Protein AF-A0A0Q4GDR5-F1 (afdb_monomer_lite)

Structure (mmCIF, N/CA/C/O backbone):
data_AF-A0A0Q4GDR5-F1
#
_entry.id   AF-A0A0Q4GDR5-F1
#
loop_
_atom_site.group_PDB
_atom_site.id
_atom_site.type_symbol
_atom_site.label_atom_id
_atom_site.label_alt_id
_atom_site.label_comp_id
_atom_site.label_asym_id
_atom_site.label_entity_id
_atom_site.label_seq_id
_atom_site.pdbx_PDB_ins_code
_atom_site.Cartn_x
_atom_site.Cartn_y
_atom_site.Cartn_z
_atom_site.occupancy
_atom_site.B_iso_or_equiv
_atom_site.auth_seq_id
_atom_site.auth_comp_id
_atom_site.auth_asym_id
_atom_site.auth_atom_id
_atom_site.pdbx_PDB_model_num
ATOM 1 N N . MET A 1 1 ? 35.322 26.338 -76.347 1.00 45.94 1 MET A N 1
ATOM 2 C CA . MET A 1 1 ? 34.080 26.428 -75.549 1.00 45.94 1 MET A CA 1
ATOM 3 C C . MET A 1 1 ? 33.903 25.132 -74.769 1.00 45.94 1 MET A C 1
ATOM 5 O O . MET A 1 1 ? 33.663 24.121 -75.415 1.00 45.94 1 MET A O 1
ATOM 9 N N . PRO A 1 2 ? 34.043 25.114 -73.433 1.00 42.00 2 PRO A N 1
ATOM 10 C CA . PRO A 1 2 ? 33.556 24.008 -72.620 1.00 42.00 2 PRO A CA 1
ATOM 11 C C . PRO A 1 2 ? 32.269 24.410 -71.886 1.00 42.00 2 PRO A C 1
ATOM 13 O O . PRO A 1 2 ? 32.167 25.492 -71.304 1.00 42.00 2 PRO A O 1
ATOM 16 N N . ALA A 1 3 ? 31.272 23.534 -71.975 1.00 38.78 3 ALA A N 1
ATOM 17 C CA . ALA A 1 3 ? 29.947 23.704 -71.404 1.00 38.78 3 ALA A CA 1
ATOM 18 C C . ALA A 1 3 ? 30.000 23.720 -69.868 1.00 38.78 3 ALA A C 1
ATOM 20 O O . ALA A 1 3 ? 30.559 22.823 -69.237 1.00 38.78 3 ALA A O 1
ATOM 21 N N . ARG A 1 4 ? 29.390 24.748 -69.270 1.00 44.16 4 ARG A N 1
ATOM 22 C CA . ARG A 1 4 ? 29.103 24.817 -67.835 1.00 44.16 4 ARG A CA 1
ATOM 23 C C . ARG A 1 4 ? 27.925 23.892 -67.533 1.00 44.16 4 ARG A C 1
ATOM 25 O O . ARG A 1 4 ? 26.809 24.176 -67.957 1.00 44.16 4 ARG A O 1
ATOM 32 N N . ILE A 1 5 ? 28.164 22.820 -66.785 1.00 45.34 5 ILE A N 1
ATOM 33 C CA . ILE A 1 5 ? 27.097 22.021 -66.175 1.00 45.34 5 ILE A CA 1
ATOM 34 C C . ILE A 1 5 ? 26.804 22.646 -64.809 1.00 45.34 5 ILE A C 1
ATOM 36 O O . ILE A 1 5 ? 27.624 22.581 -63.896 1.00 45.34 5 ILE A O 1
ATOM 40 N N . ALA A 1 6 ? 25.654 23.310 -64.696 1.00 46.31 6 ALA A N 1
ATOM 41 C CA . ALA A 1 6 ? 25.137 23.809 -63.431 1.00 46.31 6 ALA A CA 1
ATOM 42 C C . ALA A 1 6 ? 24.495 22.645 -62.663 1.00 46.31 6 ALA A C 1
ATOM 44 O O . ALA A 1 6 ? 23.497 22.077 -63.103 1.00 46.31 6 ALA A O 1
ATOM 45 N N . LEU A 1 7 ? 25.081 22.285 -61.522 1.00 37.69 7 LEU A N 1
ATOM 46 C CA . LEU A 1 7 ? 24.517 21.305 -60.602 1.00 37.69 7 LEU A CA 1
ATOM 47 C C . LEU A 1 7 ? 23.449 22.008 -59.748 1.00 37.69 7 LEU A C 1
ATOM 49 O O . LEU A 1 7 ? 23.771 22.803 -58.866 1.00 37.69 7 LEU A O 1
ATOM 53 N N . ILE A 1 8 ? 22.172 21.753 -60.031 1.00 41.53 8 ILE A N 1
ATOM 54 C CA . ILE A 1 8 ? 21.055 22.230 -59.208 1.00 41.53 8 ILE A CA 1
ATOM 55 C C . ILE A 1 8 ? 20.938 21.294 -58.001 1.00 41.53 8 ILE A C 1
ATOM 57 O O . ILE A 1 8 ? 20.424 20.183 -58.109 1.00 41.53 8 ILE A O 1
ATOM 61 N N . ALA A 1 9 ? 21.425 21.746 -56.846 1.00 41.72 9 ALA A N 1
ATOM 62 C CA . ALA A 1 9 ? 21.186 21.089 -55.569 1.00 41.72 9 ALA A CA 1
ATOM 63 C C . ALA A 1 9 ? 19.758 21.405 -55.101 1.00 41.72 9 ALA A C 1
ATOM 65 O O . ALA A 1 9 ? 19.479 22.476 -54.565 1.00 41.72 9 ALA A O 1
ATOM 66 N N . THR A 1 10 ? 18.835 20.473 -55.322 1.00 40.97 10 THR A N 1
ATOM 67 C CA . THR A 1 10 ? 17.498 20.518 -54.724 1.00 40.97 10 THR A CA 1
ATOM 68 C C . THR A 1 10 ? 17.592 19.997 -53.291 1.00 40.97 10 THR A C 1
ATOM 70 O O . THR A 1 10 ? 17.657 18.793 -53.055 1.00 40.97 10 THR A O 1
ATOM 73 N N . LEU A 1 11 ? 17.621 20.910 -52.315 1.00 39.09 11 LEU A N 1
ATOM 74 C CA . LEU A 1 11 ? 17.385 20.566 -50.914 1.00 39.09 11 LEU A CA 1
ATOM 75 C C . LEU A 1 11 ? 15.897 20.252 -50.724 1.00 39.09 11 LEU A C 1
ATOM 77 O O . LEU A 1 11 ? 15.079 21.155 -50.562 1.00 39.09 11 LEU A O 1
ATOM 81 N N . PHE A 1 12 ? 15.550 18.968 -50.695 1.00 35.44 12 PHE A N 1
ATOM 82 C CA . PHE A 1 12 ? 14.334 18.523 -50.025 1.00 35.44 12 PHE A CA 1
ATOM 83 C C . PHE A 1 12 ? 14.656 18.310 -48.546 1.00 35.44 12 PHE A C 1
ATOM 85 O O . PHE A 1 12 ? 15.300 17.333 -48.167 1.00 35.44 12 PHE A O 1
ATOM 92 N N . ALA A 1 13 ? 14.217 19.243 -47.702 1.00 39.84 13 ALA A N 1
ATOM 93 C CA . ALA A 1 13 ? 14.158 19.023 -46.265 1.00 39.84 13 ALA A CA 1
ATOM 94 C C . ALA A 1 13 ? 13.022 18.030 -45.980 1.00 39.84 13 ALA A C 1
ATOM 96 O O . ALA A 1 13 ? 11.848 18.399 -45.954 1.00 39.84 13 ALA A O 1
ATOM 97 N N . ALA A 1 14 ? 13.368 16.757 -45.798 1.00 32.84 14 ALA A N 1
ATOM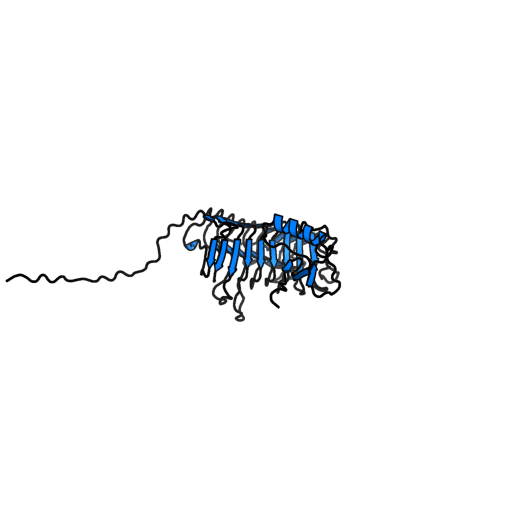 98 C CA . ALA A 1 14 ? 12.453 15.800 -45.195 1.00 32.84 14 ALA A CA 1
ATOM 99 C C . ALA A 1 14 ? 12.298 16.145 -43.700 1.00 32.84 14 ALA A C 1
ATOM 101 O O . ALA A 1 14 ? 13.298 16.449 -43.041 1.00 32.84 14 ALA A O 1
ATOM 102 N N . PRO A 1 15 ? 11.076 16.115 -43.142 1.00 34.53 15 PRO A N 1
ATOM 103 C CA . PRO A 1 15 ? 10.869 16.374 -41.727 1.00 34.53 15 PRO A CA 1
ATOM 104 C C . PRO A 1 15 ? 11.617 15.321 -40.906 1.00 34.53 15 PRO A C 1
ATOM 106 O O . PRO A 1 15 ? 11.337 14.126 -41.000 1.00 34.53 15 PRO A O 1
ATOM 109 N N . VAL A 1 16 ? 12.557 15.758 -40.065 1.00 35.78 16 VAL A N 1
ATOM 110 C CA . VAL A 1 16 ? 13.129 14.904 -39.020 1.00 35.78 16 VAL A CA 1
ATOM 111 C C . VAL A 1 16 ? 12.094 14.786 -37.902 1.00 35.78 16 VAL A C 1
ATOM 113 O O . VAL A 1 16 ? 12.154 15.473 -36.888 1.00 35.78 16 VAL A O 1
ATOM 116 N N . LEU A 1 17 ? 11.119 13.900 -38.096 1.00 36.16 17 LEU A N 1
ATOM 117 C CA . LEU A 1 17 ? 10.415 13.243 -36.999 1.00 36.16 17 LEU A CA 1
ATOM 118 C C . LEU A 1 17 ? 11.148 11.932 -36.715 1.00 36.16 17 LEU A C 1
ATOM 120 O O . LEU A 1 17 ? 10.750 10.859 -37.156 1.00 36.16 17 LEU A O 1
ATOM 124 N N . ALA A 1 18 ? 12.254 12.020 -35.979 1.00 38.81 18 ALA A N 1
ATOM 125 C CA . ALA A 1 18 ? 12.905 10.843 -35.419 1.00 38.81 18 ALA A CA 1
ATOM 126 C C . ALA A 1 18 ? 12.287 10.522 -34.051 1.00 38.81 18 ALA A C 1
ATOM 128 O O . ALA A 1 18 ? 12.866 10.788 -33.002 1.00 38.81 18 ALA A O 1
ATOM 129 N N . ALA A 1 19 ? 11.092 9.943 -34.070 1.00 47.00 19 ALA A N 1
ATOM 130 C CA . ALA A 1 19 ? 10.555 9.191 -32.946 1.00 47.00 19 ALA A CA 1
ATOM 131 C C . ALA A 1 19 ? 9.599 8.132 -33.489 1.00 47.00 19 ALA A C 1
ATOM 133 O O . ALA A 1 19 ? 8.421 8.405 -33.678 1.00 47.00 19 ALA A O 1
ATOM 134 N N . SER A 1 20 ? 10.138 6.947 -33.780 1.00 39.81 20 SER A N 1
ATOM 135 C CA . SER A 1 20 ? 9.434 5.657 -33.756 1.00 39.81 20 SER A CA 1
ATOM 136 C C . SER A 1 20 ? 10.231 4.627 -34.557 1.00 39.81 20 SER A C 1
ATOM 138 O O . SER A 1 20 ? 10.073 4.496 -35.767 1.00 39.81 20 SER A O 1
ATOM 140 N N . SER A 1 21 ? 11.042 3.832 -33.865 1.00 29.33 21 SER A N 1
ATOM 141 C CA . SER A 1 21 ? 11.161 2.415 -34.210 1.00 29.33 21 SER A CA 1
ATOM 142 C C . SER A 1 21 ? 10.931 1.617 -32.933 1.00 29.33 21 SER A C 1
ATOM 144 O O . SER A 1 21 ? 11.812 1.350 -32.121 1.00 29.33 21 SER A O 1
ATOM 146 N N . VAL A 1 22 ? 9.655 1.329 -32.709 1.00 33.91 22 VAL A N 1
ATOM 147 C CA . VAL A 1 22 ? 9.178 0.371 -31.721 1.00 33.91 22 VAL A CA 1
ATOM 148 C C . VAL A 1 22 ? 9.740 -0.997 -32.115 1.00 33.91 22 VAL A C 1
ATOM 150 O O . VAL A 1 22 ? 9.313 -1.593 -33.097 1.00 33.91 22 VAL A O 1
ATOM 153 N N . THR A 1 23 ? 10.721 -1.499 -31.365 1.00 33.78 23 THR A N 1
ATOM 154 C CA . THR A 1 23 ? 10.915 -2.949 -31.211 1.00 33.78 23 THR A CA 1
ATOM 155 C C . THR A 1 23 ? 11.001 -3.275 -29.718 1.00 33.78 23 THR A C 1
ATOM 157 O O . THR A 1 23 ? 12.088 -3.301 -29.142 1.00 33.78 23 THR A O 1
ATOM 160 N N . PRO A 1 24 ? 9.872 -3.491 -29.035 1.00 40.66 24 PRO A N 1
ATOM 161 C CA . PRO A 1 24 ? 9.846 -3.944 -27.665 1.00 40.66 24 PRO A CA 1
ATOM 162 C C . PRO A 1 24 ? 9.768 -5.470 -27.699 1.00 40.66 24 PRO A C 1
ATOM 164 O O . PRO A 1 24 ? 8.729 -6.066 -27.963 1.00 40.66 24 PRO A O 1
ATOM 167 N N . LYS A 1 25 ? 10.912 -6.098 -27.446 1.00 44.72 25 LYS A N 1
ATOM 168 C CA . LYS A 1 25 ? 10.987 -7.390 -26.755 1.00 44.72 25 LYS A CA 1
ATOM 169 C C . LYS A 1 25 ? 12.043 -7.244 -25.655 1.00 44.72 25 LYS A C 1
ATOM 171 O O . LYS A 1 25 ? 13.233 -7.377 -25.945 1.00 44.72 25 LYS A O 1
ATOM 176 N N . PRO A 1 26 ? 11.659 -6.848 -24.428 1.00 60.56 26 PRO A N 1
ATOM 177 C CA . PRO A 1 26 ? 12.586 -6.421 -23.392 1.00 60.56 26 PRO A CA 1
ATOM 178 C C . PRO A 1 26 ? 12.566 -7.424 -22.240 1.00 60.56 26 PRO A C 1
ATOM 180 O O . PRO A 1 26 ? 11.854 -7.225 -21.263 1.00 60.56 26 PRO A O 1
ATOM 183 N N . ASN A 1 27 ? 13.303 -8.526 -22.309 1.00 51.59 27 ASN A N 1
ATOM 184 C CA . ASN A 1 27 ? 12.947 -9.582 -21.353 1.00 51.59 27 ASN A CA 1
ATOM 185 C C . ASN A 1 27 ? 13.518 -9.337 -19.949 1.00 51.59 27 ASN A C 1
ATOM 187 O O . ASN A 1 27 ? 12.982 -9.865 -18.978 1.00 51.59 27 ASN A O 1
ATOM 191 N N . ALA A 1 28 ? 14.529 -8.470 -19.796 1.00 58.53 28 ALA A N 1
ATOM 192 C CA . ALA A 1 28 ? 14.980 -8.095 -18.465 1.00 58.53 28 ALA A CA 1
ATOM 193 C C . ALA A 1 28 ? 15.697 -6.736 -18.380 1.00 58.53 28 ALA A C 1
ATOM 195 O O . ALA A 1 28 ? 16.512 -6.370 -19.232 1.00 58.53 28 ALA A O 1
ATOM 196 N N . ARG A 1 29 ? 15.416 -5.995 -17.308 1.00 70.75 29 ARG A N 1
ATOM 197 C CA . ARG A 1 29 ? 16.200 -4.852 -16.821 1.00 70.75 29 ARG A CA 1
ATOM 198 C C . ARG A 1 29 ? 16.803 -5.270 -15.481 1.00 70.75 29 ARG A C 1
ATOM 200 O O . ARG A 1 29 ? 16.207 -5.055 -14.431 1.00 70.75 29 ARG A O 1
ATOM 207 N N . ILE A 1 30 ? 17.947 -5.946 -15.552 1.00 68.50 30 ILE A N 1
ATOM 208 C CA . ILE A 1 30 ? 18.588 -6.602 -14.406 1.00 68.50 30 ILE A CA 1
ATOM 209 C C . ILE A 1 30 ? 19.821 -5.800 -13.993 1.00 68.50 30 ILE A C 1
ATOM 211 O O . ILE A 1 30 ? 20.767 -5.664 -14.771 1.00 68.50 30 ILE A O 1
ATOM 215 N N . GLY A 1 31 ? 19.807 -5.284 -12.769 1.00 59.56 31 GLY A N 1
ATOM 216 C CA . GLY A 1 31 ? 21.005 -4.946 -12.009 1.00 59.56 31 GLY A CA 1
ATOM 217 C C . GLY A 1 31 ? 21.422 -6.090 -11.079 1.00 59.56 31 GLY A C 1
ATOM 218 O O . GLY A 1 31 ? 20.826 -7.167 -11.072 1.00 59.56 31 GLY A O 1
ATOM 219 N N . SER A 1 32 ? 22.416 -5.836 -10.234 1.00 68.94 32 SER A N 1
ATOM 220 C CA . SER A 1 32 ? 22.759 -6.684 -9.085 1.00 68.94 32 SER A CA 1
ATOM 221 C C . SER A 1 32 ? 22.824 -5.855 -7.802 1.00 68.94 32 SER A C 1
ATOM 223 O O . SER A 1 32 ? 22.811 -4.627 -7.853 1.00 68.94 32 SER A O 1
ATOM 225 N N . ALA A 1 33 ? 22.930 -6.508 -6.642 1.00 63.50 33 ALA A N 1
ATOM 226 C CA . ALA A 1 33 ? 23.129 -5.805 -5.372 1.00 63.50 33 ALA A CA 1
ATOM 227 C C . ALA A 1 33 ? 24.408 -4.943 -5.368 1.00 63.50 33 ALA A C 1
ATOM 229 O O . ALA A 1 33 ? 24.417 -3.859 -4.794 1.00 63.50 33 ALA A O 1
ATOM 230 N N . GLU A 1 34 ? 25.469 -5.401 -6.040 1.00 65.62 34 GLU A N 1
ATOM 231 C CA . GLU A 1 34 ? 26.742 -4.673 -6.163 1.00 65.62 34 GLU A CA 1
ATOM 232 C C . GLU A 1 34 ? 26.694 -3.578 -7.234 1.00 65.62 34 GLU A C 1
ATOM 234 O O . GLU A 1 34 ? 27.340 -2.538 -7.105 1.00 65.62 34 GLU A O 1
ATOM 239 N N . LYS A 1 35 ? 25.928 -3.808 -8.305 1.00 76.38 35 LYS A N 1
ATOM 240 C CA . LYS A 1 35 ? 25.803 -2.899 -9.443 1.00 76.38 35 LYS A CA 1
ATOM 241 C C . LYS A 1 35 ? 24.330 -2.756 -9.829 1.00 76.38 35 LYS A C 1
ATOM 243 O O . LYS A 1 35 ? 23.891 -3.360 -10.816 1.00 76.38 35 LYS A O 1
ATOM 248 N N . PRO A 1 36 ? 23.551 -1.982 -9.056 1.00 81.56 36 PRO A N 1
ATOM 249 C CA . PRO A 1 36 ? 22.142 -1.801 -9.347 1.00 81.56 36 PRO A CA 1
ATOM 250 C C . PRO A 1 36 ? 21.967 -1.065 -10.674 1.00 81.56 36 PRO A C 1
ATOM 252 O O . PRO A 1 36 ? 22.728 -0.153 -11.018 1.00 81.56 36 PRO A O 1
ATOM 255 N N . TYR A 1 37 ? 20.932 -1.436 -11.422 1.00 84.88 37 TYR A N 1
ATOM 256 C CA . TYR A 1 37 ? 20.537 -0.679 -12.601 1.00 84.88 37 TYR A CA 1
ATOM 257 C C . TYR A 1 37 ? 20.000 0.674 -12.137 1.00 84.88 37 TYR A C 1
ATOM 259 O O . TYR A 1 37 ? 19.072 0.723 -11.337 1.00 84.88 37 TYR A O 1
ATOM 267 N N . THR A 1 38 ? 20.566 1.776 -12.619 1.00 87.00 38 THR A N 1
ATOM 268 C CA . THR A 1 38 ? 20.154 3.116 -12.186 1.00 87.00 38 THR A CA 1
ATOM 269 C C . THR A 1 38 ? 19.631 3.918 -13.367 1.00 87.00 38 THR A C 1
ATOM 271 O O . THR A 1 38 ? 20.279 3.987 -14.410 1.00 87.00 38 THR A O 1
ATOM 274 N N . SER A 1 39 ? 18.471 4.550 -13.195 1.00 86.94 39 SER A N 1
ATOM 275 C CA . SER A 1 39 ? 17.913 5.514 -14.146 1.00 86.94 39 SER A CA 1
ATOM 276 C C . SER A 1 39 ? 17.382 6.717 -13.383 1.00 86.94 39 SER A C 1
ATOM 278 O O . SER A 1 39 ? 16.632 6.548 -12.423 1.00 86.94 39 SER A O 1
ATOM 280 N N . ALA A 1 40 ? 17.735 7.924 -13.825 1.00 87.62 40 ALA A N 1
ATOM 281 C CA . ALA A 1 40 ? 17.336 9.158 -13.161 1.00 87.62 40 ALA A CA 1
ATOM 282 C C . ALA A 1 40 ? 16.533 10.081 -14.084 1.00 87.62 40 ALA A C 1
ATOM 284 O O . ALA A 1 40 ? 16.895 10.277 -15.242 1.00 87.62 40 ALA A O 1
ATOM 285 N N . GLY A 1 41 ? 15.468 10.683 -13.549 1.00 78.69 41 GLY A N 1
ATOM 286 C CA . GLY A 1 41 ? 14.768 11.803 -14.188 1.00 78.69 41 GLY A CA 1
ATOM 287 C C . GLY A 1 41 ? 13.886 11.448 -15.386 1.00 78.69 41 GLY A C 1
ATOM 288 O O . GLY A 1 41 ? 13.520 12.344 -16.146 1.00 78.69 41 GLY A O 1
ATOM 289 N N . ALA A 1 42 ? 13.520 10.178 -15.571 1.00 85.06 42 ALA A N 1
ATOM 290 C CA . ALA A 1 42 ? 12.610 9.791 -16.648 1.00 85.06 42 ALA A CA 1
ATOM 291 C C . ALA A 1 42 ? 11.208 10.391 -16.430 1.00 85.06 42 ALA A C 1
ATOM 293 O O . ALA A 1 42 ? 10.759 10.535 -15.298 1.00 85.06 42 ALA A O 1
ATOM 294 N N . TYR A 1 43 ? 10.477 10.708 -17.501 1.00 88.19 43 TYR A N 1
ATOM 295 C CA . TYR A 1 43 ? 9.065 11.087 -17.367 1.00 88.19 43 TYR A CA 1
ATOM 296 C C . TYR A 1 43 ? 8.204 9.871 -17.000 1.00 88.19 43 TYR A C 1
ATOM 298 O O . TYR A 1 43 ? 7.622 9.809 -15.917 1.00 88.19 43 TYR A O 1
ATOM 306 N N . ARG A 1 44 ? 8.233 8.856 -17.869 1.00 90.25 44 ARG A N 1
ATOM 307 C CA . ARG A 1 44 ? 7.788 7.484 -17.609 1.00 90.25 44 ARG A CA 1
ATOM 308 C C . ARG A 1 44 ? 8.975 6.564 -17.866 1.00 90.25 44 ARG A C 1
ATOM 310 O O . ARG A 1 44 ? 9.511 6.605 -18.978 1.00 90.25 44 ARG A O 1
ATOM 317 N N . TRP A 1 45 ? 9.435 5.809 -16.868 1.00 91.38 45 TRP A N 1
ATOM 318 C CA . TRP A 1 45 ? 10.633 4.977 -17.051 1.00 91.38 45 TRP A CA 1
ATOM 319 C C . TRP A 1 45 ? 10.325 3.687 -17.820 1.00 91.38 45 TRP A C 1
ATOM 321 O O . TRP A 1 45 ? 10.908 3.458 -18.881 1.00 91.38 45 TRP A O 1
ATOM 331 N N . PHE A 1 46 ? 9.382 2.883 -17.332 1.00 90.44 46 PHE A N 1
ATOM 332 C CA . PHE A 1 46 ? 8.876 1.707 -18.038 1.00 90.44 46 PHE A CA 1
ATOM 333 C C . PHE A 1 46 ? 7.461 1.990 -18.528 1.00 90.44 46 PHE A C 1
ATOM 335 O O . PHE A 1 46 ? 6.624 2.397 -17.731 1.00 90.44 46 PHE A O 1
ATOM 342 N N . ASP A 1 47 ? 7.213 1.851 -19.829 1.00 90.94 47 ASP A N 1
ATOM 343 C CA . ASP A 1 47 ? 5.974 2.313 -20.457 1.00 90.94 47 ASP A CA 1
ATOM 344 C C . ASP A 1 47 ? 5.556 1.380 -21.589 1.00 90.94 47 ASP A C 1
ATOM 346 O O . ASP A 1 47 ? 6.197 1.336 -22.644 1.00 90.94 47 ASP A O 1
ATOM 350 N N . ASP A 1 48 ? 4.479 0.642 -21.358 1.00 87.38 48 ASP A N 1
ATOM 351 C CA . ASP A 1 48 ? 3.927 -0.342 -22.286 1.00 87.38 48 ASP A CA 1
ATOM 352 C C . ASP A 1 48 ? 3.215 0.273 -23.497 1.00 87.38 48 ASP A C 1
ATOM 354 O O . ASP A 1 48 ? 2.973 -0.397 -24.505 1.00 87.38 48 ASP A O 1
ATOM 358 N N . ASN A 1 49 ? 2.988 1.589 -23.494 1.00 86.06 49 ASN A N 1
ATOM 359 C CA . ASN A 1 49 ? 2.597 2.297 -24.706 1.00 86.06 49 ASN A CA 1
ATOM 360 C C . ASN A 1 49 ? 3.661 2.183 -25.800 1.00 86.06 49 ASN A C 1
ATOM 362 O O . ASN A 1 49 ? 3.329 2.273 -26.983 1.00 86.06 49 ASN A O 1
ATOM 366 N N . LYS A 1 50 ? 4.917 1.940 -25.405 1.00 86.12 50 LYS A N 1
ATOM 367 C CA . LYS A 1 50 ? 6.056 1.718 -26.302 1.00 86.12 50 LYS A CA 1
ATOM 368 C C . LYS A 1 50 ? 6.182 0.259 -26.746 1.00 86.12 50 LYS A C 1
ATOM 370 O O . LYS A 1 50 ? 7.083 -0.025 -27.526 1.00 86.12 50 LYS A O 1
ATOM 375 N N . GLY A 1 51 ? 5.263 -0.596 -26.286 1.00 84.75 51 GLY A N 1
ATOM 376 C CA . GLY A 1 51 ? 4.896 -1.938 -26.736 1.00 84.75 51 GLY A CA 1
ATOM 377 C C . GLY A 1 51 ? 5.018 -3.011 -25.653 1.00 84.75 51 GLY A C 1
ATOM 378 O O . GLY A 1 51 ? 5.272 -2.685 -24.500 1.00 84.75 51 GLY A O 1
ATOM 379 N N . ASP A 1 52 ? 4.771 -4.270 -26.029 1.00 88.12 52 ASP A N 1
ATOM 380 C CA . ASP A 1 52 ? 4.417 -5.345 -25.089 1.00 88.12 52 ASP A CA 1
ATOM 381 C C . ASP A 1 52 ? 5.519 -5.636 -24.042 1.00 88.12 52 ASP A C 1
ATOM 383 O O . ASP A 1 52 ? 6.607 -6.105 -24.400 1.00 88.12 52 ASP A O 1
ATOM 387 N N . PRO A 1 53 ? 5.254 -5.372 -22.750 1.00 89.06 53 PRO A N 1
ATOM 388 C CA . PRO A 1 53 ? 6.181 -5.627 -21.651 1.00 89.06 53 PRO A CA 1
ATOM 389 C C . PRO A 1 53 ? 6.037 -7.036 -21.050 1.00 89.06 53 PRO A C 1
ATOM 391 O O . PRO A 1 53 ? 6.602 -7.318 -19.991 1.00 89.06 53 PRO A O 1
ATOM 394 N N . SER A 1 54 ? 5.215 -7.906 -21.637 1.00 91.38 54 SER A N 1
ATOM 395 C CA . SER A 1 54 ? 4.891 -9.189 -21.021 1.00 91.38 54 SER A CA 1
ATOM 396 C C . SER A 1 54 ? 6.131 -10.063 -20.819 1.00 91.38 54 SER A C 1
ATOM 398 O O . SER A 1 54 ? 6.992 -10.183 -21.691 1.00 91.38 54 SER A O 1
ATOM 400 N N . GLY A 1 55 ? 6.226 -10.697 -19.649 1.00 90.38 55 GLY A N 1
ATOM 401 C CA . GLY A 1 55 ? 7.376 -11.515 -19.257 1.00 90.38 55 GLY A CA 1
ATOM 402 C C . GLY A 1 55 ? 8.604 -10.724 -18.797 1.00 90.38 55 GLY A C 1
ATOM 403 O O . GLY A 1 55 ? 9.632 -11.336 -18.502 1.00 90.38 55 GLY A O 1
ATOM 404 N N . THR A 1 56 ? 8.543 -9.389 -18.731 1.00 91.88 56 THR A N 1
ATOM 405 C CA . THR A 1 56 ? 9.675 -8.580 -18.266 1.00 91.88 56 THR A CA 1
ATOM 406 C C . THR A 1 56 ? 9.990 -8.829 -16.788 1.00 91.88 56 THR A C 1
ATOM 408 O O . THR A 1 56 ? 9.111 -8.822 -15.923 1.00 91.88 56 THR A O 1
ATOM 411 N N . VAL A 1 57 ? 11.288 -8.941 -16.490 1.00 92.94 57 VAL A N 1
ATOM 412 C CA . VAL A 1 57 ? 11.829 -8.900 -15.125 1.00 92.94 57 VAL A CA 1
ATOM 413 C C . VAL A 1 57 ? 12.617 -7.608 -14.897 1.00 92.94 57 VAL A C 1
ATOM 415 O O . VAL A 1 57 ? 13.567 -7.311 -15.623 1.00 92.94 57 VAL A O 1
ATOM 418 N N . ILE A 1 58 ? 12.252 -6.855 -13.864 1.00 93.38 58 ILE A N 1
ATOM 419 C CA . ILE A 1 58 ? 12.993 -5.706 -13.338 1.00 93.38 58 ILE A CA 1
ATOM 420 C C . ILE A 1 58 ? 13.595 -6.129 -11.999 1.00 93.38 58 ILE A C 1
ATOM 422 O O . ILE A 1 58 ? 12.868 -6.494 -11.076 1.00 93.38 58 ILE A O 1
ATOM 426 N N . ASP A 1 59 ? 14.919 -6.113 -11.890 1.00 93.69 59 ASP A N 1
ATOM 427 C CA . ASP A 1 59 ? 15.632 -6.638 -10.722 1.00 93.69 59 ASP A CA 1
ATOM 428 C C . ASP A 1 59 ? 16.770 -5.701 -10.319 1.00 93.69 59 ASP A C 1
ATOM 430 O O . ASP A 1 59 ? 17.483 -5.203 -11.191 1.00 93.69 59 ASP A O 1
ATOM 434 N N . HIS A 1 60 ? 16.950 -5.476 -9.015 1.00 91.44 60 HIS A N 1
ATOM 435 C CA . HIS A 1 60 ? 17.994 -4.606 -8.456 1.00 91.44 60 HIS A CA 1
ATOM 436 C C . HIS A 1 60 ? 18.086 -3.247 -9.170 1.00 91.44 60 HIS A C 1
ATOM 438 O O . HIS A 1 60 ? 19.159 -2.826 -9.613 1.00 91.44 60 HIS A O 1
ATOM 444 N N . ALA A 1 61 ? 16.948 -2.571 -9.323 1.00 91.62 61 ALA A N 1
ATOM 445 C CA . ALA A 1 61 ? 16.859 -1.284 -9.994 1.00 91.62 61 ALA A CA 1
ATOM 446 C C . ALA A 1 61 ? 16.657 -0.138 -8.994 1.00 91.62 61 ALA A C 1
ATOM 448 O O . ALA A 1 61 ? 15.850 -0.244 -8.077 1.00 91.62 61 ALA A O 1
ATOM 449 N N . THR A 1 62 ? 17.337 0.984 -9.212 1.00 93.25 62 THR A N 1
ATOM 450 C CA . THR A 1 62 ? 17.087 2.267 -8.548 1.00 93.25 62 THR A CA 1
ATOM 451 C C . THR A 1 62 ? 16.601 3.256 -9.597 1.00 93.25 62 THR A C 1
ATOM 453 O O . THR A 1 62 ? 17.373 3.747 -10.425 1.00 93.25 62 THR A O 1
ATOM 456 N N . ILE A 1 63 ? 15.303 3.532 -9.582 1.00 92.62 63 ILE A N 1
ATOM 457 C CA . ILE A 1 63 ? 14.623 4.327 -10.599 1.00 92.62 63 ILE A CA 1
ATOM 458 C C . ILE A 1 63 ? 14.092 5.608 -9.977 1.00 92.62 63 ILE A C 1
ATOM 460 O O . ILE A 1 63 ? 13.375 5.574 -8.975 1.00 92.62 63 ILE A O 1
ATOM 464 N N . THR A 1 64 ? 14.377 6.737 -10.622 1.00 93.44 64 THR A N 1
ATOM 465 C CA . THR A 1 64 ? 13.661 7.982 -10.362 1.00 93.44 64 THR A CA 1
ATOM 466 C C . THR A 1 64 ? 12.911 8.447 -11.602 1.00 93.44 64 THR A C 1
ATOM 468 O O . THR A 1 64 ? 13.444 8.436 -12.717 1.00 93.44 64 THR A O 1
ATOM 471 N N . ALA A 1 65 ? 11.653 8.840 -11.412 1.00 92.81 65 ALA A N 1
ATOM 472 C CA . ALA A 1 65 ? 10.809 9.338 -12.488 1.00 92.81 65 ALA A CA 1
ATOM 473 C C . ALA A 1 65 ? 9.879 10.464 -12.015 1.00 92.81 65 ALA A C 1
ATOM 475 O O . ALA A 1 65 ? 9.648 10.638 -10.818 1.00 92.81 65 ALA A O 1
ATOM 476 N N . SER A 1 66 ? 9.412 11.291 -12.952 1.00 90.12 66 SER A N 1
ATOM 477 C CA . SER A 1 66 ? 8.577 12.459 -12.655 1.00 90.12 66 SER A CA 1
ATOM 478 C C . SER A 1 66 ? 7.088 12.184 -12.770 1.00 90.12 66 SER A C 1
ATOM 480 O O . SER A 1 66 ? 6.348 12.737 -11.974 1.00 90.12 66 SER A O 1
ATOM 482 N N . GLN A 1 67 ? 6.632 11.311 -13.668 1.00 91.88 67 GLN A N 1
ATOM 483 C CA . GLN A 1 67 ? 5.218 10.933 -13.740 1.00 91.88 67 GLN A CA 1
ATOM 484 C C . GLN A 1 67 ? 4.985 9.496 -13.293 1.00 91.88 67 GLN A C 1
ATOM 486 O O . GLN A 1 67 ? 4.235 9.284 -12.347 1.00 91.88 67 GLN A O 1
ATOM 491 N N . ARG A 1 68 ? 5.601 8.514 -13.961 1.00 93.56 68 ARG A N 1
ATOM 492 C CA . ARG A 1 68 ? 5.407 7.097 -13.629 1.00 93.56 68 ARG A CA 1
ATOM 493 C C . ARG A 1 68 ? 6.723 6.335 -13.590 1.00 93.56 68 ARG A C 1
ATOM 495 O O . ARG A 1 68 ? 7.544 6.458 -14.499 1.00 93.56 68 ARG A O 1
ATOM 502 N N . GLY A 1 69 ? 6.937 5.541 -12.544 1.00 94.44 69 GLY A N 1
ATOM 503 C CA . GLY A 1 69 ? 8.049 4.590 -12.511 1.00 94.44 69 GLY A CA 1
ATOM 504 C C . GLY A 1 69 ? 7.791 3.474 -13.519 1.00 94.44 69 GLY A C 1
ATOM 505 O O . GLY A 1 69 ? 8.559 3.280 -14.461 1.00 94.44 69 GLY A O 1
ATOM 506 N N . VAL A 1 70 ? 6.651 2.812 -13.364 1.00 96.06 70 VAL A N 1
ATOM 507 C CA . VAL A 1 70 ? 6.136 1.787 -14.273 1.00 96.06 70 VAL A CA 1
ATOM 508 C C . VAL A 1 70 ? 4.734 2.184 -14.718 1.00 96.06 70 VAL A C 1
ATOM 510 O O . VAL A 1 70 ? 3.899 2.537 -13.891 1.00 96.06 70 VAL A O 1
ATOM 513 N N . ASN A 1 71 ? 4.494 2.147 -16.023 1.00 95.81 71 ASN A N 1
ATOM 514 C CA . ASN A 1 71 ? 3.225 2.436 -16.668 1.00 95.81 71 ASN A CA 1
ATOM 515 C C . ASN A 1 71 ? 2.774 1.210 -17.465 1.00 95.81 71 ASN A C 1
ATOM 517 O O . ASN A 1 71 ? 3.398 0.888 -18.479 1.00 95.81 71 ASN A O 1
ATOM 521 N N . LEU A 1 72 ? 1.724 0.549 -16.981 1.00 95.88 72 LEU A N 1
ATOM 522 C CA . LEU A 1 72 ? 1.065 -0.589 -17.617 1.00 95.88 72 LEU A CA 1
ATOM 523 C C . LEU A 1 72 ? -0.371 -0.193 -17.989 1.00 95.88 72 LEU A C 1
ATOM 525 O O . LEU A 1 72 ? -1.323 -0.528 -17.290 1.00 95.88 72 LEU A O 1
ATOM 529 N N . GLU A 1 73 ? -0.510 0.625 -19.027 1.00 94.88 73 GLU A N 1
ATOM 530 C CA . GLU A 1 73 ? -1.788 1.169 -19.507 1.00 94.88 73 GLU A CA 1
ATOM 531 C C . GLU A 1 73 ? -2.501 0.218 -20.485 1.00 94.88 73 GLU A C 1
ATOM 533 O O . GLU A 1 73 ? -3.677 0.376 -20.781 1.00 94.88 73 GLU A O 1
ATOM 538 N N . LYS A 1 74 ? -1.798 -0.778 -21.020 1.00 94.00 74 LYS A N 1
ATOM 539 C CA . LYS A 1 74 ? -2.271 -1.756 -22.002 1.00 94.00 74 LYS A CA 1
ATOM 540 C C . LYS A 1 74 ? -2.193 -3.166 -21.432 1.00 94.00 74 LYS A C 1
ATOM 542 O O . LYS A 1 74 ? -1.573 -3.424 -20.407 1.00 94.00 74 LYS A O 1
ATOM 547 N N . GLU A 1 75 ? -2.811 -4.105 -22.145 1.00 94.06 75 GLU A N 1
ATOM 548 C CA . GLU A 1 75 ? -2.782 -5.519 -21.778 1.00 94.06 75 GLU A CA 1
ATOM 549 C C . GLU A 1 75 ? -1.334 -6.031 -21.701 1.00 94.06 75 GLU A C 1
ATOM 551 O O . GLU A 1 75 ? -0.645 -6.167 -22.712 1.00 94.06 75 GLU A O 1
ATOM 556 N N . SER A 1 76 ? -0.891 -6.316 -20.479 1.00 92.50 76 SER A N 1
ATOM 557 C CA . SER A 1 76 ? 0.452 -6.791 -20.157 1.00 92.50 76 SER A CA 1
ATOM 558 C C . SER A 1 76 ? 0.386 -7.948 -19.165 1.00 92.50 76 SER A C 1
ATOM 560 O O . SER A 1 76 ? -0.517 -8.011 -18.332 1.00 92.50 76 SER A O 1
ATOM 562 N N . ALA A 1 77 ? 1.309 -8.909 -19.244 1.00 95.12 77 ALA A N 1
ATOM 563 C CA . ALA A 1 77 ? 1.229 -10.102 -18.405 1.00 95.12 77 ALA A CA 1
ATOM 564 C C . ALA A 1 77 ? 2.569 -10.601 -17.866 1.00 95.12 77 ALA A C 1
ATOM 566 O O . ALA A 1 77 ? 3.594 -10.544 -18.539 1.00 95.12 77 ALA A O 1
ATOM 567 N N . ASN A 1 78 ? 2.532 -11.223 -16.685 1.00 95.44 78 ASN A N 1
ATOM 568 C CA . ASN A 1 78 ? 3.654 -11.979 -16.112 1.00 95.44 78 ASN A CA 1
ATOM 569 C C . ASN A 1 78 ? 4.911 -11.118 -15.906 1.00 95.44 78 ASN A C 1
ATOM 571 O O . ASN A 1 78 ? 6.017 -11.506 -16.283 1.00 95.44 78 ASN A O 1
ATOM 575 N N . ILE A 1 79 ? 4.732 -9.933 -15.326 1.00 95.38 79 ILE A N 1
ATOM 576 C CA . ILE A 1 79 ? 5.825 -9.003 -15.034 1.00 95.38 79 ILE A CA 1
ATOM 577 C C . ILE A 1 79 ? 6.307 -9.241 -13.605 1.00 95.38 79 ILE A C 1
ATOM 579 O O . ILE A 1 79 ? 5.511 -9.434 -12.687 1.00 95.38 79 ILE A O 1
ATOM 583 N N . THR A 1 80 ? 7.622 -9.214 -13.403 1.00 96.75 80 THR A N 1
ATOM 584 C CA . THR A 1 80 ? 8.226 -9.290 -12.068 1.00 96.75 80 THR A CA 1
ATOM 585 C C . THR A 1 80 ? 9.074 -8.059 -11.801 1.00 96.75 80 THR A C 1
ATOM 587 O O . THR A 1 80 ? 9.961 -7.735 -12.582 1.00 96.75 80 THR A O 1
ATOM 590 N N . ILE A 1 81 ? 8.844 -7.407 -10.667 1.00 97.25 81 ILE A N 1
ATOM 591 C CA . ILE A 1 81 ? 9.662 -6.322 -10.130 1.00 97.25 81 ILE A CA 1
ATOM 592 C C . ILE A 1 81 ? 10.210 -6.791 -8.790 1.00 97.25 81 ILE A C 1
ATOM 594 O O . ILE A 1 81 ? 9.439 -7.171 -7.908 1.00 97.25 81 ILE A O 1
ATOM 598 N N . ARG A 1 82 ? 11.530 -6.778 -8.604 1.00 96.06 82 ARG A N 1
ATOM 599 C CA . ARG A 1 82 ? 12.111 -7.204 -7.332 1.00 96.06 82 ARG A CA 1
ATOM 600 C C . ARG A 1 82 ? 13.388 -6.495 -6.931 1.00 96.06 82 ARG A C 1
ATOM 602 O O . ARG A 1 82 ? 14.106 -5.964 -7.775 1.00 96.06 82 ARG A O 1
ATOM 609 N N . ASN A 1 83 ? 13.672 -6.510 -5.629 1.00 93.94 83 ASN A N 1
ATOM 610 C CA . ASN A 1 83 ? 14.903 -5.966 -5.042 1.00 93.94 83 ASN A CA 1
ATOM 611 C C . ASN A 1 83 ? 15.176 -4.506 -5.460 1.00 93.94 83 ASN A C 1
ATOM 613 O O . ASN A 1 83 ? 16.327 -4.124 -5.649 1.00 93.94 83 ASN A O 1
ATOM 617 N N . SER A 1 84 ? 14.128 -3.711 -5.690 1.00 94.81 84 SER A N 1
ATOM 618 C CA . SER A 1 84 ? 14.234 -2.427 -6.391 1.00 94.81 84 SER A CA 1
ATOM 619 C C . SER A 1 84 ? 13.742 -1.250 -5.547 1.00 94.81 84 SER A C 1
ATOM 621 O O . SER A 1 84 ? 13.049 -1.413 -4.542 1.00 94.81 84 SER A O 1
ATOM 623 N N . VAL A 1 85 ? 14.091 -0.037 -5.967 1.00 96.38 85 VAL A N 1
ATOM 624 C CA . VAL A 1 85 ? 13.631 1.224 -5.389 1.00 96.38 85 VAL A CA 1
ATOM 625 C C . VAL A 1 85 ? 13.104 2.118 -6.503 1.00 96.38 85 VAL A C 1
ATOM 627 O O . VAL A 1 85 ? 13.824 2.426 -7.449 1.00 96.38 85 VAL A O 1
ATOM 630 N N . PHE A 1 86 ? 11.864 2.576 -6.362 1.00 96.88 86 PHE A N 1
ATOM 631 C CA . PHE A 1 86 ? 11.234 3.543 -7.256 1.00 96.88 86 PHE A CA 1
ATOM 632 C C . PHE A 1 86 ? 10.892 4.802 -6.469 1.00 96.88 86 PHE A C 1
ATOM 634 O O . PHE A 1 86 ? 10.186 4.725 -5.462 1.00 96.88 86 PHE A O 1
ATOM 641 N N . SER A 1 87 ? 11.364 5.963 -6.918 1.00 96.75 87 SER A N 1
ATOM 642 C CA . SER A 1 87 ? 11.065 7.232 -6.249 1.00 96.75 87 SER A CA 1
ATOM 643 C C . SER A 1 87 ? 10.631 8.340 -7.201 1.00 96.75 87 SER A C 1
ATOM 645 O O . SER A 1 87 ? 11.238 8.530 -8.260 1.00 96.75 87 SER A O 1
ATOM 647 N N . GLY A 1 88 ? 9.640 9.125 -6.785 1.00 94.69 88 GLY A N 1
ATOM 648 C CA . GLY A 1 88 ? 9.309 10.390 -7.436 1.00 94.69 88 GLY A CA 1
ATOM 649 C C . GLY A 1 88 ? 10.458 11.401 -7.314 1.00 94.69 88 GLY A C 1
ATOM 650 O O . GLY A 1 88 ? 11.109 11.490 -6.276 1.00 94.69 88 GLY A O 1
ATOM 651 N N . VAL A 1 89 ? 10.745 12.166 -8.374 1.00 88.62 89 VAL A N 1
ATOM 652 C CA . VAL A 1 89 ? 11.862 13.144 -8.357 1.00 88.62 89 VAL A CA 1
ATOM 653 C C . VAL A 1 89 ? 11.534 14.468 -7.665 1.00 88.62 89 VAL A C 1
ATOM 655 O O . VAL A 1 89 ? 12.437 15.142 -7.180 1.00 88.62 89 VAL A O 1
ATOM 658 N N . LYS A 1 90 ? 10.264 14.880 -7.671 1.00 87.31 90 LYS A N 1
ATOM 659 C CA . LYS A 1 90 ? 9.767 16.111 -7.038 1.00 87.31 90 LYS A CA 1
ATOM 660 C C . LYS A 1 90 ? 8.237 16.100 -6.998 1.00 87.31 90 LYS A C 1
ATOM 662 O O . LYS A 1 90 ? 7.639 15.386 -7.811 1.00 87.31 90 LYS A O 1
ATOM 667 N N . PRO A 1 91 ? 7.611 16.947 -6.163 1.00 87.06 91 PRO A N 1
ATOM 668 C CA . PRO A 1 91 ? 6.185 17.210 -6.264 1.00 87.06 91 PRO A CA 1
ATOM 669 C C . PRO A 1 91 ? 5.803 17.641 -7.681 1.00 87.06 91 PRO A C 1
ATOM 671 O O . PRO A 1 91 ? 6.382 18.577 -8.240 1.00 87.06 91 PRO A O 1
ATOM 674 N N . GLN A 1 92 ? 4.842 16.942 -8.275 1.00 87.38 92 GLN A N 1
ATOM 675 C CA . GLN A 1 92 ? 4.338 17.245 -9.611 1.00 87.38 92 GLN A CA 1
ATOM 676 C C . GLN A 1 92 ? 3.157 18.203 -9.559 1.00 87.38 92 GLN A C 1
ATOM 678 O O . GLN A 1 92 ? 2.436 18.289 -8.563 1.00 87.38 92 GLN A O 1
ATOM 683 N N . ALA A 1 93 ? 2.900 18.887 -10.670 1.00 85.00 93 ALA A N 1
ATOM 684 C CA . ALA A 1 93 ? 1.616 19.544 -10.840 1.00 85.00 93 ALA A CA 1
ATOM 685 C C . ALA A 1 93 ? 0.491 18.498 -10.759 1.00 85.00 93 ALA A C 1
ATOM 687 O O . ALA A 1 93 ? 0.603 17.396 -11.299 1.00 85.00 93 ALA A O 1
ATOM 688 N N . ASN A 1 94 ? -0.620 18.863 -10.124 1.00 78.31 94 ASN A N 1
ATOM 689 C CA . ASN A 1 94 ? -1.767 17.976 -9.919 1.00 78.31 94 ASN A CA 1
ATOM 690 C C . ASN A 1 94 ? -2.506 17.588 -11.229 1.00 78.31 94 ASN A C 1
ATOM 692 O O . ASN A 1 94 ? -3.540 16.937 -11.199 1.00 78.31 94 ASN A O 1
ATOM 696 N N . THR A 1 95 ? -2.001 18.005 -12.394 1.00 77.69 95 THR A N 1
ATOM 697 C CA . THR A 1 95 ? -2.504 17.639 -13.728 1.00 77.69 95 THR A CA 1
ATOM 698 C C . THR A 1 95 ? -1.826 16.398 -14.315 1.00 77.69 95 THR A C 1
ATOM 700 O O . THR A 1 95 ? -2.259 15.914 -15.354 1.00 77.69 95 THR A O 1
ATOM 703 N N . ILE A 1 96 ? -0.751 15.899 -13.693 1.00 78.06 96 ILE A N 1
ATOM 704 C CA . ILE A 1 96 ? 0.143 14.897 -14.296 1.00 78.06 96 ILE A CA 1
ATOM 705 C C . ILE A 1 96 ? -0.139 13.471 -13.776 1.00 78.06 96 ILE A C 1
ATOM 707 O O . ILE A 1 96 ? 0.412 12.527 -14.324 1.00 78.06 96 ILE A O 1
ATOM 711 N N . PHE A 1 97 ? -1.026 13.286 -12.787 1.00 87.19 97 PHE A N 1
ATOM 712 C CA . PHE A 1 97 ? -1.382 11.975 -12.200 1.00 87.19 97 PHE A CA 1
ATOM 713 C C . PHE A 1 97 ? -0.152 11.089 -11.899 1.00 87.19 97 PHE A C 1
ATOM 715 O O . PHE A 1 97 ? 0.036 10.048 -12.537 1.00 87.19 97 PHE A O 1
ATOM 722 N N . PRO A 1 98 ? 0.747 11.529 -10.995 1.00 93.56 98 PRO A N 1
ATOM 723 C CA . PRO A 1 98 ? 1.949 10.767 -10.703 1.00 93.56 98 PRO A CA 1
ATOM 724 C C . PRO A 1 98 ? 1.626 9.479 -9.942 1.00 93.56 98 PRO A C 1
ATOM 726 O O . PRO A 1 98 ? 0.841 9.509 -8.997 1.00 93.56 98 PRO A O 1
ATOM 729 N N . ALA A 1 99 ? 2.277 8.380 -10.316 1.00 96.94 99 ALA A N 1
ATOM 730 C CA . ALA A 1 99 ? 2.181 7.111 -9.604 1.00 96.94 99 ALA A CA 1
ATOM 731 C C . ALA A 1 99 ? 3.489 6.323 -9.709 1.00 96.94 99 ALA A C 1
ATOM 733 O O . ALA A 1 99 ? 4.143 6.338 -10.750 1.00 96.94 99 ALA A O 1
ATOM 734 N N . GLY A 1 100 ? 3.878 5.593 -8.668 1.00 97.25 100 GLY A N 1
ATOM 735 C CA . GLY A 1 100 ? 5.069 4.743 -8.750 1.00 97.25 100 GLY A CA 1
ATOM 736 C C . GLY A 1 100 ? 4.918 3.620 -9.745 1.00 97.25 100 GLY A C 1
ATOM 737 O O . GLY A 1 100 ? 5.706 3.513 -10.689 1.00 97.25 100 GLY A O 1
ATOM 738 N N . ILE A 1 101 ? 3.871 2.837 -9.552 1.00 98.06 101 ILE A N 1
ATOM 739 C CA . ILE A 1 101 ? 3.444 1.793 -10.467 1.00 98.06 101 ILE A CA 1
ATOM 740 C C . ILE A 1 101 ? 1.992 2.086 -10.816 1.00 98.06 101 ILE A C 1
ATOM 742 O O . ILE A 1 101 ? 1.143 2.107 -9.929 1.00 98.06 101 ILE A O 1
ATOM 746 N N . TYR A 1 102 ? 1.729 2.323 -12.095 1.00 97.75 102 TYR A N 1
ATOM 747 C CA . TYR A 1 102 ? 0.387 2.419 -12.646 1.00 97.75 102 TYR A CA 1
ATOM 748 C C . TYR A 1 102 ? 0.072 1.134 -13.406 1.00 97.75 102 TYR A C 1
ATOM 750 O O . TYR A 1 102 ? 0.830 0.769 -14.308 1.00 97.75 102 TYR A O 1
ATOM 758 N N . ALA A 1 103 ? -1.007 0.454 -13.031 1.00 97.56 103 ALA A N 1
ATOM 759 C CA . ALA A 1 103 ? -1.412 -0.821 -13.609 1.00 97.56 103 ALA A CA 1
ATOM 760 C C . ALA A 1 103 ? -2.891 -0.793 -13.996 1.00 97.56 103 ALA A C 1
ATOM 762 O O . ALA A 1 103 ? -3.753 -1.056 -13.166 1.00 97.56 103 ALA A O 1
ATOM 763 N N . GLU A 1 104 ? -3.187 -0.461 -15.251 1.00 96.25 104 GLU A N 1
ATOM 764 C CA . GLU A 1 104 ? -4.559 -0.288 -15.724 1.00 96.25 104 GLU A CA 1
ATOM 765 C C . GLU A 1 104 ? -5.166 -1.564 -16.300 1.00 96.25 104 GLU A C 1
ATOM 767 O O . GLU A 1 104 ? -6.267 -1.964 -15.920 1.00 96.25 104 GLU A O 1
ATOM 772 N N . HIS A 1 105 ? -4.427 -2.218 -17.195 1.00 95.69 105 HIS A N 1
ATOM 773 C CA . HIS A 1 105 ? -4.856 -3.408 -17.922 1.00 95.69 105 HIS A CA 1
ATOM 774 C C . HIS A 1 105 ? -3.772 -4.485 -17.862 1.00 95.69 105 HIS A C 1
ATOM 776 O O . HIS A 1 105 ? -2.580 -4.183 -17.883 1.00 95.69 105 HIS A O 1
ATOM 782 N N . GLY A 1 106 ? -4.173 -5.753 -17.759 1.00 96.12 106 GLY A N 1
ATOM 783 C CA . GLY A 1 106 ? -3.238 -6.875 -17.721 1.00 96.12 106 GLY A CA 1
ATOM 784 C C . GLY A 1 106 ? -3.391 -7.807 -16.524 1.00 96.12 106 GLY A C 1
ATOM 785 O O . GLY A 1 106 ? -4.406 -7.815 -15.820 1.00 96.12 106 GLY A O 1
ATOM 786 N N . ARG A 1 107 ? -2.379 -8.656 -16.312 1.00 97.62 107 ARG A N 1
ATOM 787 C CA . ARG A 1 107 ? -2.418 -9.688 -15.271 1.00 97.62 107 ARG A CA 1
ATOM 788 C C . ARG A 1 107 ? -1.067 -10.146 -14.736 1.00 97.62 107 ARG A C 1
ATOM 790 O O . ARG A 1 107 ? -0.055 -10.098 -15.428 1.00 97.62 107 ARG A O 1
ATOM 797 N N . ASN A 1 108 ? -1.077 -10.730 -13.541 1.00 97.69 108 ASN A N 1
ATOM 798 C CA . ASN A 1 108 ? 0.076 -11.411 -12.938 1.00 97.69 108 ASN A CA 1
ATOM 799 C C . ASN A 1 108 ? 1.314 -10.502 -12.831 1.00 97.69 108 ASN A C 1
ATOM 801 O O . ASN A 1 108 ? 2.351 -10.773 -13.442 1.00 97.69 108 ASN A O 1
ATOM 805 N N . LEU A 1 109 ? 1.207 -9.425 -12.055 1.00 98.06 109 LEU A N 1
ATOM 806 C CA . LEU A 1 109 ? 2.355 -8.589 -11.706 1.00 98.06 109 LEU A CA 1
ATOM 807 C C . LEU A 1 109 ? 2.803 -8.915 -10.278 1.00 98.06 109 LEU A C 1
ATOM 809 O O . LEU A 1 109 ? 2.068 -8.710 -9.312 1.00 98.06 109 LEU A O 1
ATOM 813 N N . LEU A 1 110 ? 4.025 -9.434 -10.161 1.00 98.50 110 LEU A N 1
ATOM 814 C CA . LEU A 1 110 ? 4.705 -9.668 -8.892 1.00 98.50 110 LEU A CA 1
ATOM 815 C C . LEU A 1 110 ? 5.621 -8.485 -8.580 1.00 98.50 110 LEU A C 1
ATOM 817 O O . LEU A 1 110 ? 6.516 -8.175 -9.362 1.00 98.50 110 LEU A O 1
ATOM 821 N N . ILE A 1 111 ? 5.449 -7.881 -7.409 1.00 98.62 111 ILE A N 1
ATOM 822 C CA . ILE A 1 111 ? 6.367 -6.891 -6.849 1.00 98.62 111 ILE A CA 1
ATOM 823 C C . ILE A 1 111 ? 6.874 -7.435 -5.519 1.00 98.62 111 ILE A C 1
ATOM 825 O O . ILE A 1 111 ? 6.084 -7.622 -4.595 1.00 98.62 111 ILE A O 1
ATOM 829 N N . GLU A 1 112 ? 8.176 -7.693 -5.397 1.00 97.94 112 GLU A N 1
ATOM 830 C CA . GLU A 1 112 ? 8.741 -8.245 -4.164 1.00 97.94 112 GLU A CA 1
ATOM 831 C C . GLU A 1 112 ? 10.007 -7.537 -3.663 1.00 97.94 112 GLU A C 1
ATOM 833 O O . GLU A 1 112 ? 10.834 -7.092 -4.456 1.00 97.94 112 GLU A O 1
ATOM 838 N N . ARG A 1 113 ? 10.190 -7.422 -2.340 1.00 97.00 113 ARG A N 1
ATOM 839 C CA . ARG A 1 113 ? 11.379 -6.793 -1.716 1.00 97.00 113 ARG A CA 1
ATOM 840 C C . ARG A 1 113 ? 11.716 -5.439 -2.350 1.00 97.00 113 ARG A C 1
ATOM 842 O O . ARG A 1 113 ? 12.848 -5.197 -2.763 1.00 97.00 113 ARG A O 1
ATOM 849 N N . THR A 1 114 ? 10.700 -4.602 -2.528 1.00 97.25 114 THR A N 1
ATOM 850 C CA . THR A 1 114 ? 10.784 -3.361 -3.306 1.00 97.25 114 THR A CA 1
ATOM 851 C C . THR A 1 114 ? 10.229 -2.198 -2.497 1.00 97.25 114 THR A C 1
ATOM 853 O O . THR A 1 114 ? 9.220 -2.343 -1.806 1.00 97.25 114 THR A O 1
ATOM 856 N N . THR A 1 115 ? 10.875 -1.038 -2.605 1.00 98.38 115 THR A N 1
ATOM 857 C CA . THR A 1 115 ? 10.407 0.214 -1.997 1.00 98.38 115 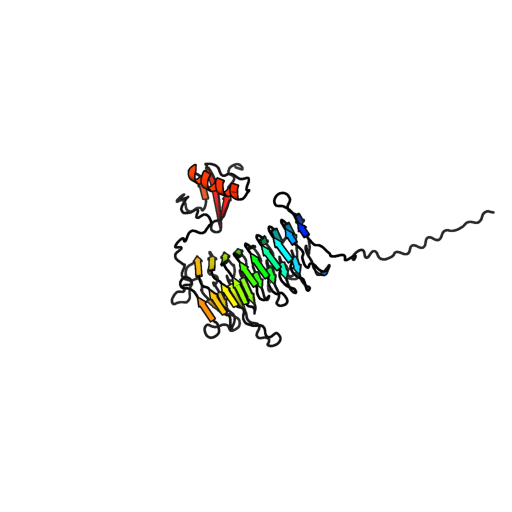THR A CA 1
ATOM 858 C C . THR A 1 115 ? 9.899 1.158 -3.078 1.00 98.38 115 THR A C 1
ATOM 860 O O . THR A 1 115 ? 10.614 1.438 -4.040 1.00 98.38 115 THR A O 1
ATOM 863 N N . ILE A 1 116 ? 8.694 1.697 -2.908 1.00 98.44 116 ILE A N 1
ATOM 864 C CA . ILE A 1 116 ? 8.103 2.689 -3.812 1.00 98.44 116 ILE A CA 1
ATOM 865 C C . ILE A 1 116 ? 7.733 3.923 -2.993 1.00 98.44 116 ILE A C 1
ATOM 867 O O . ILE A 1 116 ? 7.002 3.809 -2.008 1.00 98.44 116 ILE A O 1
ATOM 871 N N . ARG A 1 117 ? 8.266 5.095 -3.355 1.00 98.06 117 ARG A N 1
ATOM 872 C CA . ARG A 1 117 ? 8.171 6.278 -2.492 1.00 98.06 117 ARG A CA 1
ATOM 873 C C . ARG A 1 117 ? 8.091 7.628 -3.192 1.00 98.06 117 ARG A C 1
ATOM 875 O O . ARG A 1 117 ? 8.482 7.773 -4.346 1.00 98.06 117 ARG A O 1
ATOM 882 N N . ASP A 1 118 ? 7.647 8.626 -2.436 1.00 96.19 118 ASP A N 1
ATOM 883 C CA . ASP A 1 118 ? 7.749 10.056 -2.756 1.00 96.19 118 ASP A CA 1
ATOM 884 C C . ASP A 1 118 ? 7.010 10.482 -4.039 1.00 96.19 118 ASP A C 1
ATOM 886 O O . ASP A 1 118 ? 7.373 11.457 -4.705 1.00 96.19 118 ASP A O 1
ATOM 890 N N . TRP A 1 119 ? 5.927 9.776 -4.374 1.00 96.12 119 TRP A N 1
ATOM 891 C CA . TRP A 1 119 ? 5.018 10.147 -5.458 1.00 96.12 119 TRP A CA 1
ATOM 892 C C . TRP A 1 119 ? 4.069 11.233 -4.971 1.00 96.12 119 TRP A C 1
ATOM 894 O O . TRP A 1 119 ? 3.036 10.976 -4.353 1.00 96.12 119 TRP A O 1
ATOM 904 N N . THR A 1 120 ? 4.483 12.480 -5.181 1.00 94.88 120 THR A N 1
ATOM 905 C CA . THR A 1 120 ? 3.846 13.640 -4.558 1.00 94.88 120 THR A CA 1
ATOM 906 C C . THR A 1 120 ? 3.302 14.639 -5.569 1.00 94.88 120 THR A C 1
ATOM 908 O O . THR A 1 120 ? 3.820 14.778 -6.680 1.00 94.88 120 THR A O 1
ATOM 911 N N . THR A 1 121 ? 2.260 15.373 -5.172 1.00 92.94 121 THR A N 1
ATOM 912 C CA . THR A 1 121 ? 1.702 16.487 -5.952 1.00 92.94 121 THR A CA 1
ATOM 913 C C . THR A 1 121 ? 1.676 17.788 -5.164 1.00 92.94 121 THR A C 1
ATOM 915 O O . THR A 1 121 ? 1.550 17.822 -3.938 1.00 92.94 121 THR A O 1
ATOM 918 N N . ILE A 1 122 ? 1.780 18.893 -5.899 1.00 89.62 122 ILE A N 1
ATOM 919 C CA . ILE A 1 122 ? 1.647 20.246 -5.373 1.00 89.62 122 ILE A CA 1
ATOM 920 C C . ILE A 1 122 ? 0.177 20.510 -5.038 1.00 89.62 122 ILE A C 1
ATOM 922 O O . ILE A 1 122 ? -0.725 20.299 -5.851 1.00 89.62 122 ILE A O 1
ATOM 926 N N . ALA A 1 123 ? -0.047 21.022 -3.832 1.00 85.50 123 ALA A N 1
ATOM 927 C CA . ALA A 1 123 ? -1.346 21.473 -3.364 1.00 85.50 123 ALA A CA 1
ATOM 928 C C . ALA A 1 123 ? -1.939 22.563 -4.271 1.00 85.50 123 ALA A C 1
ATOM 930 O O . ALA A 1 123 ? -1.315 23.599 -4.470 1.00 85.50 123 ALA A O 1
ATOM 931 N N . ASN A 1 124 ? -3.166 22.373 -4.763 1.00 84.00 124 ASN A N 1
ATOM 932 C CA . ASN A 1 124 ? -3.863 23.386 -5.570 1.00 84.00 124 ASN A CA 1
ATOM 933 C C . ASN A 1 124 ? -5.368 23.504 -5.258 1.00 84.00 124 ASN A C 1
ATOM 935 O O . ASN A 1 124 ? -6.152 23.887 -6.123 1.00 84.00 124 ASN A O 1
ATOM 939 N N . GLY A 1 125 ? -5.789 23.105 -4.054 1.00 81.19 125 GLY A N 1
ATOM 940 C CA . GLY A 1 125 ? -7.200 23.111 -3.638 1.00 81.19 125 GLY A CA 1
ATOM 941 C C . GLY A 1 125 ? -8.088 22.056 -4.314 1.00 81.19 125 GLY A C 1
ATOM 942 O O . GLY A 1 125 ? -9.249 21.927 -3.941 1.00 81.19 125 GLY A O 1
ATOM 943 N N . LYS A 1 126 ? -7.564 21.278 -5.271 1.00 82.38 126 LYS A N 1
ATOM 944 C CA . LYS A 1 126 ? -8.268 20.152 -5.902 1.00 82.38 126 LYS A CA 1
ATOM 945 C C . LYS A 1 126 ? -7.839 18.818 -5.293 1.00 82.38 126 LYS A C 1
ATOM 947 O O . LYS A 1 126 ? -6.846 18.739 -4.565 1.00 82.38 126 LYS A O 1
ATOM 952 N N . TYR A 1 127 ? -8.591 17.772 -5.632 1.00 79.69 127 TYR A N 1
ATOM 953 C CA . TYR A 1 127 ? -8.245 16.386 -5.329 1.00 79.69 127 TYR A CA 1
ATOM 954 C C . TYR A 1 127 ? -6.808 16.094 -5.756 1.00 79.69 127 TYR A C 1
ATOM 956 O O . TYR A 1 127 ? -6.464 16.336 -6.910 1.00 79.69 127 TYR A O 1
ATOM 964 N N . ARG A 1 128 ? -5.975 15.621 -4.828 1.00 83.88 128 ARG A N 1
ATOM 965 C CA . ARG A 1 128 ? -4.558 15.359 -5.080 1.00 83.88 128 ARG A CA 1
ATOM 966 C C . ARG A 1 128 ? -4.359 13.907 -5.448 1.00 83.88 128 ARG A C 1
ATOM 968 O O . ARG A 1 128 ? -4.778 13.044 -4.691 1.00 83.88 128 ARG A O 1
ATOM 975 N N . GLN A 1 129 ? -3.679 13.699 -6.562 1.00 87.31 129 GLN A N 1
ATOM 976 C CA . GLN A 1 129 ? -3.163 12.401 -6.977 1.00 87.31 129 GLN A CA 1
ATOM 977 C C . GLN A 1 129 ? -1.738 12.219 -6.442 1.00 87.31 129 GLN A C 1
ATOM 979 O O . GLN A 1 129 ? -1.141 13.176 -5.929 1.00 87.31 129 GLN A O 1
ATOM 984 N N . GLY A 1 130 ? -1.180 11.019 -6.548 1.00 94.31 130 GLY A N 1
ATOM 985 C CA . GLY A 1 130 ? 0.167 10.733 -6.056 1.00 94.31 130 GLY A CA 1
ATOM 986 C C . GLY A 1 130 ? 0.194 9.457 -5.251 1.00 94.31 130 GLY A C 1
ATOM 987 O O . GLY A 1 130 ? 0.375 9.515 -4.034 1.00 94.31 130 GLY A O 1
ATOM 988 N N . ASP A 1 131 ? -0.010 8.339 -5.935 1.00 97.19 131 ASP A N 1
ATOM 989 C CA . ASP A 1 131 ? -0.051 7.015 -5.330 1.00 97.19 131 ASP A CA 1
ATOM 990 C C . ASP A 1 131 ? 1.303 6.322 -5.464 1.00 97.19 131 ASP A C 1
ATOM 992 O O . ASP A 1 131 ? 2.005 6.479 -6.467 1.00 97.19 131 ASP A O 1
ATOM 996 N N . CYS A 1 132 ? 1.708 5.520 -4.479 1.00 98.25 132 CYS A N 1
ATOM 997 C CA . CYS A 1 132 ? 2.883 4.679 -4.709 1.00 98.25 132 CYS A CA 1
ATOM 998 C C . CYS A 1 132 ? 2.528 3.583 -5.725 1.00 98.25 132 CYS A C 1
ATOM 1000 O O . CYS A 1 132 ? 3.296 3.316 -6.650 1.00 98.25 132 CYS A O 1
ATOM 1002 N N . ILE A 1 133 ? 1.345 2.987 -5.585 1.00 98.50 133 ILE A N 1
ATOM 1003 C CA . ILE A 1 133 ? 0.762 2.055 -6.550 1.00 98.50 133 ILE A CA 1
ATOM 1004 C C . ILE A 1 133 ? -0.681 2.476 -6.806 1.00 98.50 133 ILE A C 1
ATOM 1006 O O . ILE A 1 133 ? -1.438 2.616 -5.848 1.00 98.50 133 ILE A O 1
ATOM 1010 N N . ASP A 1 134 ? -1.030 2.616 -8.080 1.00 97.69 134 ASP A N 1
ATOM 1011 C CA . ASP A 1 134 ? -2.393 2.814 -8.572 1.00 97.69 134 ASP A CA 1
ATOM 1012 C C . ASP A 1 134 ? -2.723 1.684 -9.553 1.00 97.69 134 ASP A C 1
ATOM 1014 O O . ASP A 1 134 ? -2.123 1.575 -10.628 1.00 97.69 134 ASP A O 1
ATOM 1018 N N . ALA A 1 135 ? -3.607 0.783 -9.138 1.00 96.94 135 ALA A N 1
ATOM 1019 C CA . ALA A 1 135 ? -4.026 -0.370 -9.919 1.00 96.94 135 ALA A CA 1
ATOM 1020 C C . ALA A 1 135 ? -5.509 -0.234 -10.275 1.00 96.94 135 ALA A C 1
ATOM 1022 O O . ALA A 1 135 ? -6.366 -0.208 -9.396 1.00 96.94 135 ALA A O 1
ATOM 1023 N N . GLU A 1 136 ? -5.837 -0.161 -11.560 1.00 95.50 136 GLU A N 1
ATOM 1024 C CA . GLU A 1 136 ? -7.215 -0.011 -12.017 1.00 95.50 136 GLU A CA 1
ATOM 1025 C C . GLU A 1 136 ? -7.905 -1.365 -12.230 1.00 95.50 136 GLU A C 1
ATOM 1027 O O . GLU A 1 136 ? -7.305 -2.439 -12.249 1.00 95.50 136 GLU A O 1
ATOM 1032 N N . TRP A 1 137 ? -9.223 -1.300 -12.400 1.00 92.31 137 TRP A N 1
ATOM 1033 C CA . TRP A 1 137 ? -10.133 -2.445 -12.496 1.00 92.31 137 TRP A CA 1
ATOM 1034 C C . TRP A 1 137 ? -9.816 -3.440 -13.623 1.00 92.31 137 TRP A C 1
ATOM 1036 O O . TRP A 1 137 ? -10.221 -4.608 -13.555 1.00 92.31 137 TRP A O 1
ATOM 1046 N N . GLY A 1 138 ? -9.131 -2.978 -14.671 1.00 93.62 138 GLY A N 1
ATOM 1047 C CA . GLY A 1 138 ? -8.724 -3.799 -15.802 1.00 93.62 138 GLY A CA 1
ATOM 1048 C C . GLY A 1 138 ? -7.570 -4.747 -15.477 1.00 93.62 138 GLY A C 1
ATOM 1049 O O . GLY A 1 138 ? -7.331 -5.674 -16.252 1.00 93.62 138 GLY A O 1
ATOM 1050 N N . PHE A 1 139 ? -6.898 -4.566 -14.338 1.00 95.94 139 PHE A N 1
ATOM 1051 C CA . PHE A 1 139 ? -5.780 -5.394 -13.912 1.00 95.94 139 PHE A CA 1
ATOM 1052 C C . PHE A 1 139 ? -6.228 -6.537 -12.983 1.00 95.94 139 PHE A C 1
ATOM 1054 O O . PHE A 1 139 ? -7.136 -6.385 -12.156 1.00 95.94 139 PHE A O 1
ATOM 1061 N N . VAL A 1 140 ? -5.600 -7.712 -13.107 1.00 96.19 140 VAL A N 1
ATOM 1062 C CA . VAL A 1 140 ? -5.926 -8.898 -12.291 1.00 96.19 140 VAL A CA 1
ATOM 1063 C C . VAL A 1 140 ? -4.675 -9.606 -11.773 1.00 96.19 140 VAL A C 1
ATOM 1065 O O . VAL A 1 140 ? -3.796 -9.991 -12.538 1.00 96.19 140 VAL A O 1
ATOM 1068 N N . GLY A 1 141 ? -4.628 -9.891 -10.476 1.00 95.81 141 GLY A N 1
ATOM 1069 C CA . GLY A 1 141 ? -3.565 -10.699 -9.884 1.00 95.81 141 GLY A CA 1
ATOM 1070 C C . GLY A 1 141 ? -2.297 -9.895 -9.630 1.00 95.81 141 GLY A C 1
ATOM 1071 O O . GLY A 1 1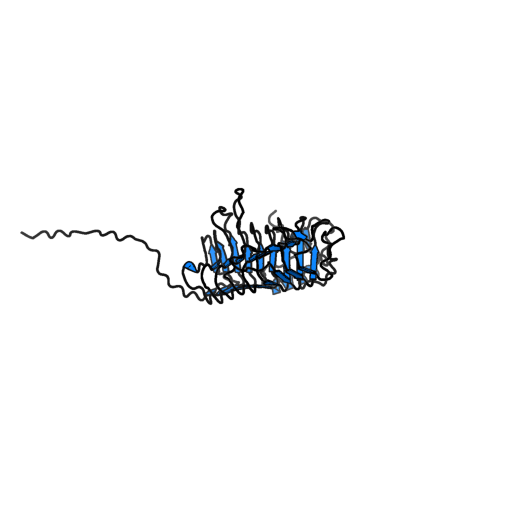41 ? -1.220 -10.250 -10.122 1.00 95.81 141 GLY A O 1
ATOM 1072 N N . LEU A 1 142 ? -2.416 -8.813 -8.858 1.00 97.88 142 LEU A N 1
ATOM 1073 C CA . LEU A 1 142 ? -1.261 -8.127 -8.296 1.00 97.88 142 LEU A CA 1
ATOM 1074 C C . LEU A 1 142 ? -0.787 -8.872 -7.041 1.00 97.88 142 LEU A C 1
ATOM 1076 O O . LEU A 1 142 ? -1.563 -9.116 -6.119 1.00 97.88 142 LEU A O 1
ATOM 1080 N N . THR A 1 143 ? 0.493 -9.231 -6.969 1.00 98.62 143 THR A N 1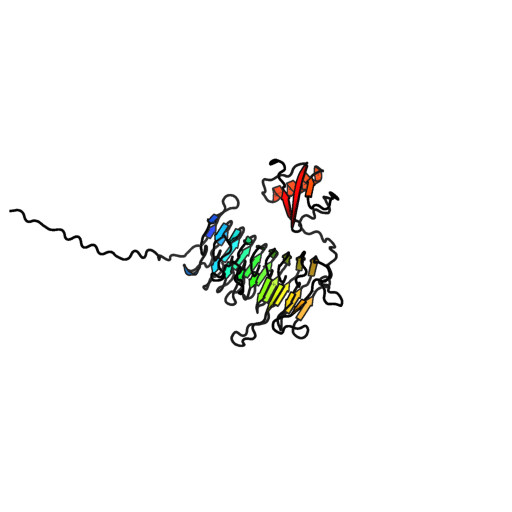
ATOM 1081 C CA . THR A 1 143 ? 1.094 -9.784 -5.745 1.00 98.62 143 THR A CA 1
ATOM 1082 C C . THR A 1 143 ? 2.173 -8.846 -5.238 1.00 98.62 143 THR A C 1
ATOM 1084 O O . THR A 1 143 ? 3.198 -8.667 -5.892 1.00 98.62 143 THR A O 1
ATOM 1087 N N . LEU A 1 144 ? 1.966 -8.282 -4.051 1.00 98.75 144 LEU A N 1
ATOM 1088 C CA . LEU A 1 144 ? 2.958 -7.482 -3.341 1.00 98.75 144 LEU A CA 1
ATOM 1089 C C . LEU A 1 144 ? 3.557 -8.324 -2.219 1.00 98.75 144 LEU A C 1
ATOM 1091 O O . LEU A 1 144 ? 2.816 -8.802 -1.365 1.00 98.75 144 LEU A O 1
ATOM 1095 N N . ARG A 1 145 ? 4.879 -8.505 -2.195 1.00 98.50 145 ARG A N 1
ATOM 1096 C CA . ARG A 1 145 ? 5.566 -9.310 -1.179 1.00 98.50 145 ARG A CA 1
ATOM 1097 C C . ARG A 1 145 ? 6.758 -8.581 -0.566 1.00 98.50 145 ARG A C 1
ATOM 1099 O O . ARG A 1 145 ? 7.705 -8.280 -1.276 1.00 98.50 145 ARG A O 1
ATOM 1106 N N . ASP A 1 146 ? 6.789 -8.363 0.745 1.00 97.50 146 ASP A N 1
ATOM 1107 C CA . ASP A 1 146 ? 7.897 -7.635 1.393 1.00 97.50 146 ASP A CA 1
ATOM 1108 C C . ASP A 1 146 ? 8.101 -6.232 0.771 1.00 97.50 146 ASP A C 1
ATOM 1110 O O . ASP A 1 146 ? 9.212 -5.846 0.403 1.00 97.50 146 ASP A O 1
ATOM 1114 N N . VAL A 1 147 ? 7.006 -5.493 0.570 1.00 98.50 147 VAL A N 1
ATOM 1115 C CA . VAL A 1 147 ? 6.994 -4.193 -0.128 1.00 98.50 147 VAL A CA 1
ATOM 1116 C C . VAL A 1 147 ? 6.808 -3.048 0.862 1.00 98.50 147 VAL A C 1
ATOM 1118 O O . VAL A 1 147 ? 5.991 -3.141 1.778 1.00 98.50 147 VAL A O 1
ATOM 1121 N N . VAL A 1 148 ? 7.529 -1.946 0.642 1.00 98.62 148 VAL A N 1
ATOM 1122 C CA . VAL A 1 148 ? 7.371 -0.698 1.403 1.00 98.62 148 VAL A CA 1
ATOM 1123 C C . VAL A 1 148 ? 6.845 0.411 0.494 1.00 98.62 148 VAL A C 1
ATOM 1125 O O . VAL A 1 148 ? 7.427 0.688 -0.554 1.00 98.62 148 VAL A O 1
ATOM 1128 N N . LEU A 1 149 ? 5.763 1.064 0.914 1.00 98.62 149 LEU A N 1
ATOM 1129 C CA . LEU A 1 149 ? 5.082 2.149 0.202 1.00 98.62 149 LEU A CA 1
ATOM 1130 C C . LEU A 1 149 ? 5.124 3.407 1.074 1.00 98.62 149 LEU A C 1
ATOM 1132 O O . LEU A 1 149 ? 4.552 3.393 2.165 1.00 98.62 149 LEU A O 1
ATOM 1136 N N . SER A 1 150 ? 5.785 4.491 0.663 1.00 98.19 150 SER A N 1
ATOM 1137 C CA . SER A 1 150 ? 5.969 5.630 1.579 1.00 98.19 150 SER A CA 1
ATOM 1138 C C . SER A 1 150 ? 5.944 7.024 0.968 1.00 98.19 150 SER A C 1
ATOM 1140 O O . SER A 1 150 ? 6.478 7.249 -0.112 1.00 98.19 150 SER A O 1
ATOM 1142 N N . GLY A 1 151 ? 5.434 7.995 1.729 1.00 95.81 151 GLY A N 1
ATOM 1143 C CA . GLY A 1 151 ? 5.517 9.418 1.378 1.00 95.81 151 GLY A CA 1
ATOM 1144 C C . GLY A 1 151 ? 4.708 9.812 0.137 1.00 95.81 151 GLY A C 1
ATOM 1145 O O . GLY A 1 151 ? 5.005 10.823 -0.496 1.00 95.81 151 GLY A O 1
ATOM 1146 N N . CYS A 1 152 ? 3.707 9.018 -0.237 1.00 96.94 152 CYS A N 1
ATOM 1147 C CA . CYS A 1 152 ? 2.832 9.285 -1.373 1.00 96.94 152 CYS A CA 1
ATOM 1148 C C . CYS A 1 152 ? 1.672 10.205 -0.945 1.00 96.94 152 CYS A C 1
ATOM 1150 O O . CYS A 1 152 ? 1.119 10.083 0.153 1.00 96.94 152 CYS A O 1
ATOM 1152 N N . THR A 1 153 ? 1.354 11.203 -1.778 1.00 96.06 153 THR A N 1
ATOM 1153 C CA . THR A 1 153 ? 0.415 12.287 -1.411 1.00 96.06 153 THR A CA 1
ATOM 1154 C C . THR A 1 153 ? -1.039 11.830 -1.327 1.00 96.06 153 THR A C 1
ATOM 1156 O O . THR A 1 153 ? -1.827 12.505 -0.660 1.00 96.06 153 THR A O 1
ATOM 1159 N N . ASP A 1 154 ? -1.396 10.707 -1.952 1.00 95.06 154 ASP A N 1
ATOM 1160 C CA . ASP A 1 154 ? -2.738 10.133 -1.857 1.00 95.06 154 ASP A CA 1
ATOM 1161 C C . ASP A 1 154 ? -2.736 8.730 -1.235 1.00 95.06 154 ASP A C 1
ATOM 1163 O O . ASP A 1 154 ? -2.840 8.616 -0.011 1.00 95.06 154 ASP A O 1
ATOM 1167 N N . GLY A 1 155 ? -2.595 7.667 -2.016 1.00 96.44 155 GLY A N 1
ATOM 1168 C CA . GLY A 1 155 ? -2.527 6.291 -1.538 1.00 96.44 155 GLY A CA 1
ATOM 1169 C C . GLY A 1 155 ? -1.097 5.764 -1.423 1.00 96.44 155 GLY A C 1
ATOM 1170 O O . GLY A 1 155 ? -0.252 5.970 -2.291 1.00 96.44 155 GLY A O 1
ATOM 1171 N N . GLY A 1 156 ? -0.813 5.001 -0.368 1.00 98.25 156 GLY A N 1
ATOM 1172 C CA . GLY A 1 156 ? 0.290 4.041 -0.430 1.00 98.25 156 GLY A CA 1
ATOM 1173 C C . GLY A 1 156 ? -0.031 2.991 -1.492 1.00 98.25 156 GLY A C 1
ATOM 1174 O O . GLY A 1 156 ? 0.698 2.820 -2.463 1.00 98.25 156 GLY A O 1
ATOM 1175 N N . TYR A 1 157 ? -1.179 2.348 -1.327 1.00 98.44 157 TYR A N 1
ATOM 1176 C CA . TYR A 1 157 ? -1.751 1.412 -2.281 1.00 98.44 157 TYR A CA 1
ATOM 1177 C C . TYR A 1 157 ? -3.181 1.832 -2.608 1.00 98.44 157 TYR A C 1
ATOM 1179 O O . TYR A 1 157 ? -4.027 1.807 -1.716 1.00 98.44 157 TYR A O 1
ATOM 1187 N N . ASP A 1 158 ? -3.442 2.221 -3.851 1.00 97.19 158 ASP A N 1
ATOM 1188 C CA . ASP A 1 158 ? -4.778 2.424 -4.406 1.00 97.19 158 ASP A CA 1
ATOM 1189 C C . ASP A 1 158 ? -5.053 1.298 -5.399 1.00 97.19 158 ASP A C 1
ATOM 1191 O O . ASP A 1 158 ? -4.362 1.175 -6.409 1.00 97.19 158 ASP A O 1
ATOM 1195 N N . SER A 1 159 ? -6.006 0.422 -5.086 1.00 96.31 159 SER A N 1
ATOM 1196 C CA . SER A 1 159 ? -6.354 -0.668 -5.989 1.00 96.31 159 SER A CA 1
ATOM 1197 C C . SER A 1 159 ? -7.846 -0.795 -6.195 1.00 96.31 159 SER A C 1
ATOM 1199 O O . SER A 1 159 ? -8.621 -0.936 -5.252 1.00 96.31 159 SER A O 1
ATOM 1201 N N . LYS A 1 160 ? -8.209 -0.795 -7.471 1.00 94.69 160 LYS A N 1
ATOM 1202 C CA . LYS A 1 160 ? -9.469 -1.243 -8.058 1.00 94.69 160 LYS A CA 1
ATOM 1203 C C . LYS A 1 160 ? -9.287 -2.602 -8.752 1.00 94.69 160 LYS A C 1
ATOM 1205 O O . LYS A 1 160 ? -10.274 -3.183 -9.206 1.00 94.69 160 LYS A O 1
ATOM 1210 N N . ALA A 1 161 ? -8.053 -3.108 -8.840 1.00 94.19 161 ALA A N 1
ATOM 1211 C CA . ALA A 1 161 ? -7.708 -4.395 -9.435 1.00 94.19 161 ALA A CA 1
ATOM 1212 C C . ALA A 1 161 ? -8.274 -5.572 -8.628 1.00 94.19 161 ALA A C 1
ATOM 1214 O O . ALA A 1 161 ? -8.707 -5.425 -7.484 1.00 94.19 161 ALA A O 1
ATOM 1215 N N . ARG A 1 162 ? -8.326 -6.753 -9.252 1.00 92.19 162 ARG A N 1
ATOM 1216 C CA . ARG A 1 162 ? -8.972 -7.951 -8.686 1.00 92.19 162 ARG A CA 1
ATOM 1217 C C . ARG A 1 162 ? -7.960 -9.038 -8.350 1.00 92.19 162 ARG A C 1
ATOM 1219 O O . ARG A 1 162 ? -7.001 -9.242 -9.087 1.00 92.19 162 ARG A O 1
ATOM 1226 N N . ASN A 1 163 ? -8.278 -9.838 -7.330 1.00 93.50 163 ASN A N 1
ATOM 1227 C CA . ASN A 1 163 ? -7.475 -10.982 -6.877 1.00 93.50 163 ASN A CA 1
ATOM 1228 C C . ASN A 1 163 ? -6.070 -10.579 -6.419 1.00 93.50 163 ASN A C 1
ATOM 1230 O O . ASN A 1 163 ? -5.090 -11.266 -6.710 1.00 93.50 163 ASN A O 1
ATOM 1234 N N . ASP A 1 164 ? -5.985 -9.465 -5.700 1.00 96.94 164 ASP A N 1
ATOM 1235 C CA . ASP A 1 164 ? -4.710 -8.982 -5.194 1.00 96.94 164 ASP A CA 1
ATOM 1236 C C . ASP A 1 164 ? -4.307 -9.721 -3.912 1.00 96.94 164 ASP A C 1
ATOM 1238 O O . ASP A 1 164 ? -5.138 -10.031 -3.044 1.00 96.94 164 ASP A O 1
ATOM 1242 N N . LEU A 1 165 ? -3.005 -9.972 -3.785 1.00 98.38 165 LEU A N 1
ATOM 1243 C CA . LEU A 1 165 ? -2.378 -10.559 -2.607 1.00 98.38 165 LEU A CA 1
ATOM 1244 C C . LEU A 1 165 ? -1.330 -9.603 -2.032 1.00 98.38 165 LEU A C 1
ATOM 1246 O O . LEU A 1 165 ? -0.326 -9.299 -2.675 1.00 98.38 165 LEU A O 1
ATOM 1250 N N . LEU A 1 166 ? -1.538 -9.186 -0.784 1.00 98.69 166 LEU A N 1
ATOM 1251 C CA . LEU A 1 166 ? -0.624 -8.347 -0.017 1.00 98.69 166 LEU A CA 1
ATOM 1252 C C . LEU A 1 166 ? 0.069 -9.191 1.064 1.00 98.69 166 LEU A C 1
ATOM 1254 O O . LEU A 1 166 ? -0.500 -9.528 2.103 1.00 98.69 166 LEU A O 1
ATOM 1258 N N . ASP A 1 167 ? 1.324 -9.547 0.825 1.00 98.50 167 ASP A N 1
ATOM 1259 C CA . ASP A 1 167 ? 2.125 -10.420 1.677 1.00 98.50 167 ASP A CA 1
ATOM 1260 C C . ASP A 1 167 ? 3.265 -9.648 2.361 1.00 98.50 167 ASP A C 1
ATOM 1262 O O . ASP A 1 167 ? 4.311 -9.425 1.762 1.00 98.50 167 ASP A O 1
ATOM 1266 N N . ARG A 1 168 ? 3.096 -9.247 3.629 1.00 98.31 168 ARG A N 1
ATOM 1267 C CA . ARG A 1 168 ? 4.075 -8.413 4.368 1.00 98.31 168 ARG A CA 1
ATOM 1268 C C . ARG A 1 168 ? 4.320 -7.067 3.672 1.00 98.31 168 ARG A C 1
ATOM 1270 O O . ARG A 1 168 ? 5.435 -6.757 3.261 1.00 98.31 168 ARG A O 1
ATOM 1277 N N . VAL A 1 169 ? 3.258 -6.274 3.526 1.00 98.75 169 VAL A N 1
ATOM 1278 C CA . VAL A 1 169 ? 3.319 -4.933 2.916 1.00 98.75 169 VAL A CA 1
ATOM 1279 C C . VAL A 1 169 ? 3.221 -3.856 3.991 1.00 98.75 169 VAL A C 1
ATOM 1281 O O . VAL A 1 169 ? 2.307 -3.884 4.815 1.00 98.75 169 VAL A O 1
ATOM 1284 N N . THR A 1 170 ? 4.123 -2.880 3.956 1.00 98.69 170 THR A N 1
ATOM 1285 C CA . THR A 1 170 ? 4.144 -1.756 4.900 1.00 98.69 170 THR A CA 1
ATOM 1286 C C . THR A 1 170 ? 3.901 -0.443 4.164 1.00 98.69 170 THR A C 1
ATOM 1288 O O . THR A 1 170 ? 4.595 -0.122 3.202 1.00 98.69 170 THR A O 1
ATOM 1291 N N . ALA A 1 171 ? 2.949 0.351 4.645 1.00 98.62 171 ALA A N 1
ATOM 1292 C CA . ALA A 1 171 ? 2.637 1.683 4.145 1.00 98.62 171 ALA A CA 1
ATOM 1293 C C . ALA A 1 171 ? 2.972 2.744 5.210 1.00 98.62 171 ALA A C 1
ATOM 1295 O O . ALA A 1 171 ? 2.490 2.654 6.338 1.00 98.62 171 ALA A O 1
ATOM 1296 N N . ILE A 1 172 ? 3.796 3.742 4.869 1.00 98.50 172 ILE A N 1
ATOM 1297 C CA . ILE A 1 172 ? 4.373 4.706 5.825 1.00 98.50 172 ILE A CA 1
ATOM 1298 C C . ILE A 1 172 ? 4.145 6.147 5.367 1.00 98.50 172 ILE A C 1
ATOM 1300 O O . ILE A 1 172 ? 4.618 6.549 4.306 1.00 98.50 172 ILE A O 1
ATOM 1304 N N . GLY A 1 173 ? 3.490 6.961 6.196 1.00 96.81 173 GLY A N 1
ATOM 1305 C CA . GLY A 1 173 ? 3.408 8.409 5.973 1.00 96.81 173 GLY A CA 1
ATOM 1306 C C . GLY A 1 173 ? 2.647 8.817 4.707 1.00 96.81 173 GLY A C 1
ATOM 1307 O O . GLY A 1 173 ? 2.847 9.919 4.205 1.00 96.81 173 GLY A O 1
ATOM 1308 N N . ASN A 1 174 ? 1.811 7.930 4.163 1.00 97.69 174 ASN A N 1
ATOM 1309 C CA . ASN A 1 174 ? 0.928 8.238 3.038 1.00 97.69 174 ASN A CA 1
ATOM 1310 C C . ASN A 1 174 ? -0.325 8.961 3.547 1.00 97.69 174 ASN A C 1
ATOM 1312 O O . ASN A 1 174 ? -0.661 8.871 4.729 1.00 97.69 174 ASN A O 1
ATOM 1316 N N . LYS A 1 175 ? -1.077 9.649 2.687 1.00 96.56 175 LYS A N 1
ATOM 1317 C CA . LYS A 1 175 ? -2.357 10.230 3.127 1.00 96.56 175 LYS A CA 1
ATOM 1318 C C . LYS A 1 175 ? -3.359 9.147 3.521 1.00 96.56 175 LYS A C 1
ATOM 1320 O O . LYS A 1 175 ? -3.900 9.181 4.628 1.00 96.56 175 LYS A O 1
ATOM 1325 N N . LYS A 1 176 ? -3.511 8.135 2.675 1.00 97.75 176 LYS A N 1
ATOM 1326 C CA . LYS A 1 176 ? -4.210 6.885 2.974 1.00 97.75 176 LYS A CA 1
ATOM 1327 C C . LYS A 1 176 ? -3.231 5.735 2.798 1.00 97.75 176 LYS A C 1
ATOM 1329 O O . LYS A 1 176 ? -2.485 5.716 1.823 1.00 97.75 176 LYS A O 1
ATOM 1334 N N . SER A 1 177 ? -3.179 4.784 3.729 1.00 98.56 177 SER A N 1
ATOM 1335 C CA . SER A 1 177 ? -2.215 3.681 3.578 1.00 98.56 177 SER A CA 1
ATOM 1336 C C . SER A 1 177 ? -2.661 2.672 2.525 1.00 98.56 177 SER A C 1
ATOM 1338 O O . SER A 1 177 ? -1.900 2.401 1.598 1.00 98.56 177 SER A O 1
ATOM 1340 N N . PHE A 1 178 ? -3.896 2.184 2.632 1.00 98.50 178 PHE A N 1
ATOM 1341 C CA . PHE A 1 178 ? -4.483 1.232 1.689 1.00 98.50 178 PHE A CA 1
ATOM 1342 C C . PHE A 1 178 ? -5.886 1.696 1.294 1.00 98.50 178 PHE A C 1
ATOM 1344 O O . PHE A 1 178 ? -6.709 1.949 2.171 1.00 98.50 178 PHE A O 1
ATOM 1351 N N . ARG A 1 179 ? -6.161 1.799 -0.005 1.00 96.69 179 ARG A N 1
ATOM 1352 C CA . ARG A 1 179 ? -7.470 2.117 -0.580 1.00 96.69 179 ARG A CA 1
ATOM 1353 C C . ARG A 1 179 ? -7.895 0.961 -1.461 1.00 96.69 179 ARG A C 1
ATOM 1355 O O . ARG A 1 179 ? -7.205 0.606 -2.413 1.00 96.69 179 ARG A O 1
ATOM 1362 N N . LEU A 1 180 ? -9.006 0.356 -1.085 1.00 95.94 180 LEU A N 1
ATOM 1363 C CA . LEU A 1 180 ? -9.473 -0.909 -1.620 1.00 95.94 180 LEU A CA 1
ATOM 1364 C C . LEU A 1 180 ? -10.830 -0.669 -2.273 1.00 95.94 180 LEU A C 1
ATOM 1366 O O . LEU A 1 180 ? -11.863 -0.552 -1.607 1.00 95.94 180 LEU A O 1
ATOM 1370 N N . TRP A 1 181 ? -10.813 -0.530 -3.587 1.00 92.50 181 TRP A N 1
ATOM 1371 C CA . TRP A 1 181 ? -11.966 -0.166 -4.385 1.00 92.50 181 TRP A CA 1
ATOM 1372 C C . TRP A 1 181 ? -12.576 -1.407 -5.012 1.00 92.50 181 TRP A C 1
ATOM 1374 O O . TRP A 1 181 ? -11.958 -2.080 -5.827 1.00 92.50 181 TRP A O 1
ATOM 1384 N N . TYR A 1 182 ? -13.834 -1.665 -4.671 1.00 85.62 182 TYR A N 1
ATOM 1385 C CA . TYR A 1 182 ? -14.755 -2.507 -5.438 1.00 85.62 182 TYR A CA 1
ATOM 1386 C C . TYR A 1 182 ? -14.333 -3.957 -5.743 1.00 85.62 182 TYR A C 1
ATOM 1388 O O . TYR A 1 182 ? -14.977 -4.632 -6.552 1.00 85.62 182 TYR A O 1
ATOM 1396 N N . SER A 1 183 ? -13.275 -4.429 -5.089 1.00 84.00 183 SER A N 1
ATOM 1397 C CA . SER A 1 183 ? -12.593 -5.682 -5.378 1.00 84.00 183 SER A CA 1
ATOM 1398 C C . SER A 1 183 ? -12.260 -6.447 -4.100 1.00 84.00 183 SER A C 1
ATOM 1400 O O . SER A 1 183 ? -12.385 -5.947 -2.977 1.00 84.00 183 SER A O 1
ATOM 1402 N N . MET A 1 184 ? -11.879 -7.712 -4.284 1.00 86.50 184 MET A N 1
ATOM 1403 C CA . MET A 1 184 ? -11.430 -8.587 -3.207 1.00 86.50 184 MET A CA 1
ATOM 1404 C C . MET A 1 184 ? -9.916 -8.554 -3.098 1.00 86.50 184 MET A C 1
ATOM 1406 O O . MET A 1 184 ? -9.211 -8.959 -4.027 1.00 86.50 184 MET A O 1
ATOM 1410 N N . HIS A 1 185 ? -9.442 -8.123 -1.934 1.00 95.31 185 HIS A N 1
ATOM 1411 C CA . HIS A 1 185 ? -8.031 -8.122 -1.586 1.00 95.31 185 HIS A CA 1
ATOM 1412 C C . HIS A 1 185 ? -7.787 -9.121 -0.458 1.00 95.31 185 HIS A C 1
ATOM 1414 O O . HIS A 1 185 ? -8.545 -9.204 0.516 1.00 95.31 185 HIS A O 1
ATOM 1420 N N . THR A 1 186 ? -6.707 -9.883 -0.584 1.00 98.19 186 THR A N 1
ATOM 1421 C CA . THR A 1 186 ? -6.252 -10.804 0.456 1.00 98.19 186 THR A CA 1
ATOM 1422 C C . THR A 1 186 ? -4.919 -10.343 1.008 1.00 98.19 186 THR A C 1
ATOM 1424 O O . THR A 1 186 ? -4.081 -9.820 0.275 1.00 98.19 186 THR A O 1
ATOM 1427 N N . ALA A 1 187 ? -4.707 -10.533 2.305 1.00 98.44 187 ALA A N 1
ATOM 1428 C CA . ALA A 1 187 ? -3.453 -10.188 2.944 1.00 98.44 187 ALA A CA 1
ATOM 1429 C C . ALA A 1 187 ? -2.994 -11.251 3.941 1.00 98.44 187 ALA A C 1
ATOM 1431 O O . ALA A 1 187 ? -3.770 -11.774 4.742 1.00 98.44 187 ALA A O 1
ATOM 1432 N N . THR A 1 188 ? -1.696 -11.544 3.948 1.00 98.19 188 THR A N 1
ATOM 1433 C CA . THR A 1 188 ? -1.098 -12.312 5.052 1.00 98.19 188 THR A CA 1
ATOM 1434 C C . THR A 1 188 ? -0.806 -11.377 6.223 1.00 98.19 188 THR A C 1
ATOM 1436 O O . THR A 1 188 ? -1.212 -11.638 7.349 1.00 98.19 188 THR A O 1
ATOM 1439 N N . SER A 1 189 ? -0.156 -10.249 5.951 1.00 97.94 189 SER A N 1
ATOM 1440 C CA . SER A 1 189 ? 0.085 -9.195 6.920 1.00 97.94 189 SER A CA 1
ATOM 1441 C C . SER A 1 189 ? 0.297 -7.866 6.217 1.00 97.94 189 SER A C 1
ATOM 1443 O O . SER A 1 189 ? 1.128 -7.786 5.308 1.00 97.94 189 SER A O 1
ATOM 1445 N N . ILE A 1 190 ? -0.399 -6.833 6.677 1.00 98.69 190 ILE A N 1
ATOM 1446 C CA . ILE A 1 190 ? -0.173 -5.452 6.253 1.00 98.69 190 ILE A CA 1
ATOM 1447 C C . ILE A 1 190 ? 0.057 -4.553 7.463 1.00 98.69 190 ILE A C 1
ATOM 1449 O O . ILE A 1 190 ? -0.492 -4.787 8.541 1.00 98.69 190 ILE A O 1
ATOM 1453 N N . GLU A 1 191 ? 0.872 -3.523 7.286 1.00 98.62 191 GLU A N 1
ATOM 1454 C CA . GLU A 1 191 ? 1.172 -2.538 8.319 1.00 98.62 191 GLU A CA 1
ATOM 1455 C C . GLU A 1 191 ? 0.936 -1.127 7.782 1.00 98.62 191 GLU A C 1
ATOM 1457 O O . GLU A 1 191 ? 1.401 -0.773 6.699 1.00 98.62 191 GLU A O 1
ATOM 1462 N N . SER A 1 192 ? 0.211 -0.319 8.547 1.00 98.75 192 SER A N 1
ATOM 1463 C CA . SER A 1 192 ? -0.055 1.082 8.246 1.00 98.75 192 SER A CA 1
ATOM 1464 C C . SER A 1 192 ? 0.525 1.963 9.348 1.00 98.75 192 SER A C 1
ATOM 1466 O O . SER A 1 192 ? 0.130 1.846 10.511 1.00 98.75 192 SER A O 1
ATOM 1468 N N . ILE A 1 193 ? 1.453 2.844 8.968 1.00 98.38 193 ILE A N 1
ATOM 1469 C CA . ILE A 1 193 ? 2.226 3.685 9.883 1.00 98.38 193 ILE A CA 1
ATOM 1470 C C . ILE A 1 193 ? 1.995 5.163 9.564 1.00 98.38 193 ILE A C 1
ATOM 1472 O O . ILE A 1 193 ? 2.354 5.631 8.483 1.00 98.38 193 ILE A O 1
ATOM 1476 N N . ASN A 1 194 ? 1.466 5.908 10.536 1.00 98.06 194 ASN A N 1
ATOM 1477 C CA . ASN A 1 194 ? 1.278 7.363 10.499 1.00 98.06 194 ASN A CA 1
ATOM 1478 C C . ASN A 1 194 ? 0.612 7.887 9.207 1.00 98.06 194 ASN A C 1
ATOM 1480 O O . ASN A 1 194 ? 1.175 8.777 8.561 1.00 98.06 194 ASN A O 1
ATOM 1484 N N . PRO A 1 195 ? -0.554 7.362 8.779 1.00 98.38 195 PRO A N 1
ATOM 1485 C CA . PRO A 1 195 ? -1.270 7.985 7.677 1.00 98.38 195 PRO A CA 1
ATOM 1486 C C . PRO A 1 195 ? -1.750 9.387 8.071 1.00 98.38 195 PRO A C 1
ATOM 1488 O O . PRO A 1 195 ? -2.062 9.630 9.236 1.00 98.38 195 PRO A O 1
ATOM 1491 N N . THR A 1 196 ? -1.864 10.313 7.117 1.00 97.69 196 THR A N 1
ATOM 1492 C CA . THR A 1 196 ? -2.372 11.661 7.447 1.00 97.69 196 THR A CA 1
ATOM 1493 C C . THR A 1 196 ? -3.900 11.738 7.500 1.00 97.69 196 THR A C 1
ATOM 1495 O O . THR A 1 196 ? -4.429 12.603 8.199 1.00 97.69 196 THR A O 1
ATOM 1498 N N . GLU A 1 197 ? -4.616 10.808 6.855 1.00 97.62 197 GLU A N 1
ATOM 1499 C CA . GLU A 1 197 ? -6.086 10.778 6.809 1.00 97.62 197 GLU A CA 1
ATOM 1500 C C . GLU A 1 197 ? -6.704 9.481 7.361 1.00 97.62 197 GLU A C 1
ATOM 1502 O O . GLU A 1 197 ? -7.557 9.539 8.247 1.00 97.62 197 GLU A O 1
ATOM 1507 N N . VAL A 1 198 ? -6.319 8.311 6.842 1.00 98.44 198 VAL A N 1
ATOM 1508 C CA . VAL A 1 198 ? -6.891 7.014 7.253 1.00 98.44 198 VAL A CA 1
ATOM 1509 C C . VAL A 1 198 ? -5.907 5.873 7.006 1.00 98.44 198 VAL A C 1
ATOM 1511 O O . VAL A 1 198 ? -5.128 5.902 6.051 1.00 98.44 198 VAL A O 1
ATOM 1514 N N . HIS A 1 199 ? -5.948 4.849 7.857 1.00 98.69 199 HIS A N 1
ATOM 1515 C CA . HIS A 1 199 ? -5.171 3.633 7.640 1.00 98.69 199 HIS A CA 1
ATOM 1516 C C . HIS A 1 199 ? -5.719 2.832 6.446 1.00 98.69 199 HIS A C 1
ATOM 1518 O O . HIS A 1 199 ? -5.055 2.745 5.412 1.00 98.69 199 HIS A O 1
ATOM 1524 N N . ILE A 1 200 ? -6.936 2.295 6.545 1.00 98.56 200 ILE A N 1
ATOM 1525 C CA . ILE A 1 200 ? -7.560 1.506 5.474 1.00 98.56 200 ILE A CA 1
ATOM 1526 C C . ILE A 1 200 ? -8.855 2.179 5.023 1.00 98.56 200 ILE A C 1
ATOM 1528 O O . ILE A 1 200 ? -9.729 2.473 5.835 1.00 98.56 200 ILE A O 1
ATOM 1532 N N . GLU A 1 201 ? -8.995 2.400 3.723 1.00 97.81 201 GLU A N 1
ATOM 1533 C CA . GLU A 1 201 ? -10.212 2.892 3.085 1.00 97.81 201 GLU A CA 1
ATOM 1534 C C . GLU A 1 201 ? -10.789 1.819 2.166 1.00 97.81 201 GLU A C 1
ATOM 1536 O O . GLU A 1 201 ? -10.063 1.177 1.408 1.00 97.81 201 GLU A O 1
ATOM 1541 N N . THR A 1 202 ? -12.104 1.642 2.217 1.00 96.00 202 THR A N 1
ATOM 1542 C CA . THR A 1 202 ? -12.852 0.853 1.235 1.00 96.00 202 THR A CA 1
ATOM 1543 C C . THR A 1 202 ? -13.906 1.732 0.607 1.00 96.00 202 THR A C 1
ATOM 1545 O O . THR A 1 202 ? -14.459 2.596 1.275 1.00 96.00 202 THR A O 1
ATOM 1548 N N . SER A 1 203 ? -14.253 1.484 -0.645 1.00 89.06 203 SER A N 1
ATOM 1549 C CA . SER A 1 203 ? -15.387 2.172 -1.251 1.00 89.06 203 SER A CA 1
ATOM 1550 C C . SER A 1 203 ? -16.173 1.245 -2.160 1.00 89.06 203 SER A C 1
ATOM 1552 O O . SER A 1 203 ? -15.724 0.141 -2.478 1.00 89.06 203 SER A O 1
ATOM 1554 N N . THR A 1 204 ? -17.348 1.717 -2.572 1.00 81.38 204 THR A N 1
ATOM 1555 C CA . THR A 1 204 ? -18.295 1.005 -3.439 1.00 81.38 204 THR A CA 1
ATOM 1556 C C . THR A 1 204 ? -18.748 1.880 -4.602 1.00 81.38 204 THR A C 1
ATOM 1558 O O . THR A 1 204 ? -19.098 3.044 -4.406 1.00 81.38 204 THR A O 1
ATOM 1561 N N . ARG A 1 205 ? -18.737 1.330 -5.823 1.00 70.94 205 ARG A N 1
ATOM 1562 C CA . ARG A 1 205 ? -19.187 2.031 -7.027 1.00 70.94 205 ARG A CA 1
ATOM 1563 C C . ARG A 1 205 ? -20.609 1.594 -7.286 1.00 70.94 205 ARG A C 1
ATOM 1565 O O . ARG A 1 205 ? -20.850 0.541 -7.859 1.00 70.94 205 ARG A O 1
ATOM 1572 N N . ASN A 1 206 ? -21.561 2.421 -6.885 1.00 60.84 206 ASN A N 1
ATOM 1573 C CA . ASN A 1 206 ? -22.976 2.141 -7.123 1.00 60.84 206 ASN A CA 1
ATOM 1574 C C . ASN A 1 206 ? -23.476 2.686 -8.472 1.00 60.84 206 ASN A C 1
ATOM 1576 O O . ASN A 1 206 ? -24.676 2.868 -8.639 1.00 60.84 206 ASN A O 1
ATOM 1580 N N . ASP A 1 207 ? -22.602 2.962 -9.449 1.00 58.12 207 ASP A N 1
ATOM 1581 C CA . ASP A 1 207 ? -23.029 3.599 -10.706 1.00 58.12 207 ASP A CA 1
ATOM 1582 C C . ASP A 1 207 ? -23.824 2.674 -11.646 1.00 58.12 207 ASP A C 1
ATOM 1584 O O . ASP A 1 207 ? -24.226 3.105 -12.724 1.00 58.12 207 ASP A O 1
ATOM 1588 N N . GLY A 1 208 ? -24.057 1.412 -11.256 1.00 52.25 208 GLY A N 1
ATOM 1589 C CA . GLY A 1 208 ? -24.892 0.435 -11.969 1.00 52.25 208 GLY A CA 1
ATOM 1590 C C . GLY A 1 208 ? -24.362 0.013 -13.344 1.00 52.25 208 GLY A C 1
ATOM 1591 O O . GLY A 1 208 ? -24.844 -0.962 -13.912 1.00 52.25 208 GLY A O 1
ATOM 1592 N N . LYS A 1 209 ? -23.353 0.713 -13.870 1.00 51.81 209 LYS A N 1
ATOM 1593 C CA . LYS A 1 209 ? -22.835 0.571 -15.231 1.00 51.81 209 LYS A CA 1
ATOM 1594 C C . LYS A 1 209 ? -21.741 -0.485 -15.330 1.00 51.81 209 LYS A C 1
ATOM 1596 O O . LYS A 1 209 ? -21.625 -1.140 -16.360 1.00 51.81 209 LYS A O 1
ATOM 1601 N N . TYR A 1 210 ? -20.960 -0.654 -14.265 1.00 53.03 210 TYR A N 1
ATOM 1602 C CA . TYR A 1 210 ? -19.811 -1.564 -14.255 1.00 53.03 210 TYR A CA 1
ATOM 1603 C C . TYR A 1 210 ? -19.972 -2.751 -13.294 1.00 53.03 210 TYR A C 1
ATOM 1605 O O . TYR A 1 210 ? -19.060 -3.565 -13.189 1.00 53.03 210 TYR A O 1
ATOM 1613 N N . GLY A 1 211 ? -21.115 -2.864 -12.596 1.00 51.22 211 GLY A N 1
ATOM 1614 C CA . GLY A 1 211 ? -21.409 -3.981 -11.684 1.00 51.22 211 GLY A CA 1
ATOM 1615 C C . GLY A 1 211 ? -20.353 -4.191 -10.593 1.00 51.22 211 GLY A C 1
ATOM 1616 O O . GLY A 1 211 ? -20.187 -5.308 -10.107 1.00 51.22 211 GLY A O 1
ATOM 1617 N N . MET A 1 212 ? -19.588 -3.149 -10.261 1.00 62.06 212 MET A N 1
ATOM 1618 C CA . MET A 1 212 ? -18.433 -3.282 -9.387 1.00 62.06 212 MET A CA 1
ATOM 1619 C C . MET A 1 212 ? -18.893 -3.438 -7.936 1.00 62.06 212 MET A C 1
ATOM 1621 O O . MET A 1 212 ? -19.791 -2.732 -7.480 1.00 62.06 212 MET A O 1
ATOM 1625 N N . GLY A 1 213 ? -18.305 -4.408 -7.235 1.00 73.00 213 GLY A N 1
ATOM 1626 C CA . GLY A 1 213 ? -18.701 -4.770 -5.881 1.00 73.00 213 GLY A CA 1
ATOM 1627 C C . GLY A 1 213 ? -18.311 -3.720 -4.844 1.00 73.00 213 GLY A C 1
ATOM 1628 O O . GLY A 1 213 ? -17.919 -2.595 -5.152 1.00 73.00 213 GLY A O 1
ATOM 1629 N N . ALA A 1 214 ? -18.401 -4.104 -3.577 1.00 85.31 214 ALA A N 1
ATOM 1630 C CA . ALA A 1 214 ? -17.827 -3.318 -2.500 1.00 85.31 214 ALA A CA 1
ATOM 1631 C C . ALA A 1 214 ? -16.349 -3.652 -2.316 1.00 85.31 214 ALA A C 1
ATOM 1633 O O . ALA A 1 214 ? -15.943 -4.804 -2.485 1.00 85.31 214 ALA A O 1
ATOM 1634 N N . GLY A 1 215 ? -15.554 -2.655 -1.933 1.00 88.38 215 GLY A N 1
ATOM 1635 C CA . GLY A 1 215 ? -14.190 -2.881 -1.476 1.00 88.38 215 GLY A CA 1
ATOM 1636 C C . GLY A 1 215 ? -14.171 -3.872 -0.317 1.00 88.38 215 GLY A C 1
ATOM 1637 O O . GLY A 1 215 ? -14.961 -3.757 0.628 1.00 88.38 215 GLY A O 1
ATOM 1638 N N . SER A 1 216 ? -13.286 -4.864 -0.392 1.00 93.38 216 SER A N 1
ATOM 1639 C CA . SER A 1 216 ? -13.198 -5.897 0.633 1.00 93.38 216 SER A CA 1
ATOM 1640 C C . SER A 1 216 ? -11.771 -6.334 0.925 1.00 93.38 216 SER A C 1
ATOM 1642 O O . SER A 1 216 ? -10.916 -6.385 0.043 1.00 93.38 216 SER A O 1
ATOM 1644 N N . LEU A 1 217 ? -11.523 -6.670 2.188 1.00 97.62 217 LEU A N 1
ATOM 1645 C CA . LEU A 1 217 ? -10.232 -7.137 2.674 1.00 97.62 217 LEU A CA 1
ATOM 1646 C C . LEU A 1 217 ? -10.432 -8.382 3.526 1.00 97.62 217 LEU A C 1
ATOM 1648 O O . LEU A 1 217 ? -11.199 -8.361 4.485 1.00 97.62 217 LEU A O 1
ATOM 1652 N N . THR A 1 218 ? -9.687 -9.437 3.216 1.00 98.50 218 THR A N 1
ATOM 1653 C CA . THR A 1 218 ? -9.485 -10.566 4.129 1.00 98.50 218 THR A CA 1
ATOM 1654 C C . THR A 1 218 ? -8.012 -10.634 4.510 1.00 98.50 218 THR A C 1
ATOM 1656 O O . THR A 1 218 ? -7.169 -10.848 3.641 1.00 98.50 218 THR A O 1
ATOM 1659 N N . ALA A 1 219 ? -7.685 -10.433 5.786 1.00 98.50 219 ALA A N 1
ATOM 1660 C CA . ALA A 1 219 ? -6.308 -10.350 6.264 1.00 98.50 219 ALA A CA 1
ATOM 1661 C C . ALA A 1 219 ? -6.060 -11.234 7.490 1.00 98.50 219 ALA A C 1
ATOM 1663 O O . ALA A 1 219 ? -6.840 -11.206 8.438 1.00 98.50 219 ALA A O 1
ATOM 1664 N N . LYS A 1 220 ? -4.927 -11.949 7.532 1.00 98.38 220 LYS A N 1
ATOM 1665 C CA . LYS A 1 220 ? -4.554 -12.687 8.755 1.00 98.38 220 LYS A CA 1
ATOM 1666 C C . LYS A 1 220 ? -4.085 -11.748 9.864 1.00 98.38 220 LYS A C 1
ATOM 1668 O O . LYS A 1 220 ? -4.457 -11.922 11.014 1.00 98.38 220 LYS A O 1
ATOM 1673 N N . ARG A 1 221 ? -3.270 -10.741 9.535 1.00 98.19 221 ARG A N 1
ATOM 1674 C CA . ARG A 1 221 ? -2.804 -9.742 10.504 1.00 98.19 221 ARG A CA 1
ATOM 1675 C C . ARG A 1 221 ? -2.812 -8.333 9.922 1.00 98.19 221 ARG A C 1
ATOM 1677 O O . ARG A 1 221 ? -2.329 -8.116 8.813 1.00 98.19 221 ARG A O 1
ATOM 1684 N N . VAL A 1 222 ? -3.279 -7.363 10.699 1.00 98.62 222 VAL A N 1
ATOM 1685 C CA . VAL A 1 222 ? -3.151 -5.938 10.376 1.00 98.62 222 VAL A CA 1
ATOM 1686 C C . VAL A 1 222 ? -2.506 -5.193 11.538 1.00 98.62 222 VAL A C 1
ATOM 1688 O O . VAL A 1 222 ? -2.966 -5.278 12.673 1.00 98.62 222 VAL A O 1
ATOM 1691 N N . THR A 1 223 ? -1.442 -4.448 11.257 1.00 98.50 223 THR A N 1
ATOM 1692 C CA . THR A 1 223 ? -0.782 -3.588 12.244 1.00 98.50 223 THR A CA 1
ATOM 1693 C C . THR A 1 223 ? -1.119 -2.128 11.968 1.00 98.50 223 THR A C 1
ATOM 1695 O O . THR A 1 223 ? -0.872 -1.621 10.872 1.00 98.50 223 THR A O 1
ATOM 1698 N N . PHE A 1 224 ? -1.635 -1.440 12.980 1.00 98.50 224 PHE A N 1
ATOM 1699 C CA . PHE A 1 224 ? -1.917 -0.012 12.969 1.00 98.50 224 PHE A CA 1
ATOM 1700 C C . PHE A 1 224 ? -0.980 0.689 13.943 1.00 98.50 224 PHE A C 1
ATOM 1702 O O . PHE A 1 224 ? -1.002 0.398 15.139 1.00 98.50 224 PHE A O 1
ATOM 1709 N N . ARG A 1 225 ? -0.169 1.615 13.431 1.00 97.75 225 ARG A N 1
ATOM 1710 C CA . ARG A 1 225 ? 0.713 2.460 14.239 1.00 97.75 225 ARG A CA 1
ATOM 1711 C C . ARG A 1 225 ? 0.512 3.909 13.860 1.00 97.75 225 ARG A C 1
ATOM 1713 O O . ARG A 1 225 ? 0.667 4.258 12.691 1.00 97.75 225 ARG A O 1
ATOM 1720 N N . SER A 1 226 ? 0.167 4.760 14.814 1.00 96.88 226 SER A N 1
ATOM 1721 C CA . SER A 1 226 ? 0.031 6.187 14.531 1.00 96.88 226 SER A CA 1
ATOM 1722 C C . SER A 1 226 ? 0.322 7.042 15.752 1.00 96.88 226 SER A C 1
ATOM 1724 O O . SER A 1 226 ? 0.011 6.667 16.877 1.00 96.88 226 SER A O 1
ATOM 1726 N N . THR A 1 227 ? 0.872 8.229 15.526 1.00 97.00 227 THR A N 1
ATOM 1727 C CA . THR A 1 227 ? 0.887 9.317 16.514 1.00 97.00 227 THR A CA 1
ATOM 1728 C C . THR A 1 227 ? -0.348 10.215 16.402 1.00 97.00 227 THR A C 1
ATOM 1730 O O . THR A 1 227 ? -0.635 10.987 17.318 1.00 97.00 227 THR A O 1
ATOM 1733 N N . GLY A 1 228 ? -1.093 10.120 15.297 1.00 95.75 228 GLY A N 1
ATOM 1734 C CA . GLY A 1 228 ? -2.348 10.831 15.067 1.00 95.75 228 GLY A CA 1
ATOM 1735 C C . GLY A 1 228 ? -3.580 9.966 15.342 1.00 95.75 228 GLY A C 1
ATOM 1736 O O . GLY A 1 228 ? -3.487 8.757 15.528 1.00 95.75 228 GLY A O 1
ATOM 1737 N N . LYS A 1 229 ? -4.757 10.604 15.363 1.00 98.00 229 LYS A N 1
ATOM 1738 C CA . LYS A 1 229 ? -6.056 9.961 15.648 1.00 98.00 229 LYS A CA 1
ATOM 1739 C C . LYS A 1 229 ? -6.860 9.638 14.385 1.00 98.00 229 LYS A C 1
ATOM 1741 O O . LYS A 1 229 ? -8.085 9.750 14.379 1.00 98.00 229 LYS A O 1
ATOM 1746 N N . GLN A 1 230 ? -6.178 9.314 13.291 1.00 98.50 230 GLN A N 1
ATOM 1747 C CA . GLN A 1 230 ? -6.824 8.898 12.048 1.00 98.50 230 GLN A CA 1
ATOM 1748 C C . GLN A 1 230 ? -7.603 7.603 12.268 1.00 98.50 230 GLN A C 1
ATOM 1750 O O . GLN A 1 230 ? -7.122 6.700 12.944 1.00 98.50 230 GLN A O 1
ATOM 1755 N N . ALA A 1 231 ? -8.789 7.494 11.670 1.00 98.62 231 ALA A N 1
ATOM 1756 C CA . ALA A 1 231 ? -9.581 6.277 11.796 1.00 98.62 231 ALA A CA 1
ATOM 1757 C C . ALA A 1 231 ? -8.812 5.054 11.262 1.00 98.62 231 ALA A C 1
ATOM 1759 O O . ALA A 1 231 ? -8.121 5.156 10.239 1.00 98.62 231 ALA A O 1
ATOM 1760 N N . LEU A 1 232 ? -8.957 3.897 11.920 1.00 98.69 232 LEU A N 1
ATOM 1761 C CA . LEU A 1 232 ? -8.353 2.651 11.426 1.00 98.69 232 LEU A CA 1
ATOM 1762 C C . LEU A 1 232 ? -9.009 2.223 10.106 1.00 98.69 232 LEU A C 1
ATOM 1764 O O . LEU A 1 232 ? -8.327 1.840 9.155 1.00 98.69 232 LEU A O 1
ATOM 1768 N N . PHE A 1 233 ? -10.332 2.370 10.025 1.00 98.56 233 PHE A N 1
ATOM 1769 C CA . PHE A 1 233 ? -11.113 2.074 8.831 1.00 98.56 233 PHE A CA 1
ATOM 1770 C C . PHE A 1 233 ? -11.978 3.260 8.405 1.00 98.56 233 PHE A C 1
ATOM 1772 O O . PHE A 1 233 ? -12.667 3.867 9.225 1.00 98.56 233 PHE A O 1
ATOM 1779 N N . SER A 1 234 ? -11.992 3.547 7.105 1.00 98.00 234 SER A N 1
ATOM 1780 C CA . SER A 1 234 ? -12.997 4.365 6.426 1.00 98.00 234 SER A CA 1
ATOM 1781 C C . SER A 1 234 ? -13.792 3.463 5.492 1.00 98.00 234 SER A C 1
ATOM 1783 O O . SER A 1 234 ? -13.229 2.915 4.545 1.00 98.00 234 SER A O 1
ATOM 1785 N N . LEU A 1 235 ? -15.068 3.237 5.804 1.00 96.88 235 LEU A N 1
ATOM 1786 C CA . LEU A 1 235 ? -15.875 2.224 5.128 1.00 96.88 235 LEU A CA 1
ATOM 1787 C C . LEU A 1 235 ? -17.027 2.832 4.327 1.00 96.88 235 LEU A C 1
ATOM 1789 O O . LEU A 1 235 ? -17.902 3.505 4.886 1.00 96.88 235 LEU A O 1
ATOM 1793 N N . GLY A 1 236 ? -17.034 2.532 3.029 1.00 94.38 236 GLY A N 1
ATOM 1794 C CA . GLY A 1 236 ? -18.167 2.746 2.138 1.00 94.38 236 GLY A CA 1
ATOM 1795 C C . GLY A 1 236 ? -19.295 1.726 2.358 1.00 94.38 236 GLY A C 1
ATOM 1796 O O . GLY A 1 236 ? -19.164 0.788 3.151 1.00 94.38 236 GLY A O 1
ATOM 1797 N N . PRO A 1 237 ? -20.435 1.879 1.664 1.00 92.31 237 PRO A N 1
ATOM 1798 C CA . PRO A 1 237 ? -21.569 0.966 1.793 1.00 92.31 237 PRO A CA 1
ATOM 1799 C C . PRO A 1 237 ? -21.206 -0.434 1.299 1.00 92.31 237 PRO A C 1
ATOM 1801 O O . PRO A 1 237 ? -20.494 -0.570 0.315 1.00 92.31 237 PRO A O 1
ATOM 1804 N N . ASN A 1 238 ? -21.732 -1.484 1.928 1.00 92.56 238 ASN A N 1
ATOM 1805 C CA . ASN A 1 238 ? -21.504 -2.889 1.560 1.00 92.56 238 ASN A CA 1
ATOM 1806 C C . ASN A 1 238 ? -20.061 -3.393 1.740 1.00 92.56 238 ASN A C 1
ATOM 1808 O O . ASN A 1 238 ? -19.788 -4.534 1.371 1.00 92.56 238 ASN A O 1
ATOM 1812 N N . ALA A 1 239 ? -19.156 -2.594 2.321 1.00 94.31 239 ALA A N 1
ATOM 1813 C CA . ALA A 1 239 ? -17.778 -3.002 2.585 1.00 94.31 239 ALA A CA 1
ATOM 1814 C C . ALA A 1 239 ? -17.713 -4.299 3.407 1.00 94.31 239 ALA A C 1
ATOM 1816 O O . ALA A 1 239 ? -18.505 -4.497 4.335 1.00 94.31 239 ALA A O 1
ATOM 1817 N N . VAL A 1 240 ? -16.750 -5.167 3.082 1.00 95.56 240 VAL A N 1
ATOM 1818 C CA . VAL A 1 240 ? -16.535 -6.446 3.777 1.00 95.56 240 VAL A CA 1
ATOM 1819 C C . VAL A 1 240 ? -15.095 -6.536 4.266 1.00 95.56 240 VAL A C 1
ATOM 1821 O O . VAL A 1 240 ? -14.166 -6.652 3.472 1.00 95.56 240 VAL A O 1
ATOM 1824 N N . ILE A 1 241 ? -14.910 -6.509 5.580 1.00 97.88 241 ILE A N 1
ATOM 1825 C CA . ILE A 1 241 ? -13.609 -6.611 6.237 1.00 97.88 241 ILE A CA 1
ATOM 1826 C C . ILE A 1 241 ? -13.608 -7.854 7.123 1.00 97.88 241 ILE A C 1
ATOM 1828 O O . ILE A 1 241 ? -14.412 -7.958 8.047 1.00 97.88 241 ILE A O 1
ATOM 1832 N N . ASN A 1 242 ? -12.677 -8.766 6.860 1.00 98.44 242 ASN A N 1
ATOM 1833 C CA . ASN A 1 242 ? -12.410 -9.942 7.680 1.00 98.44 242 ASN A CA 1
ATOM 1834 C C . ASN A 1 242 ? -10.947 -9.894 8.133 1.00 98.44 242 ASN A C 1
ATOM 1836 O O . ASN A 1 242 ? -10.046 -9.953 7.296 1.00 98.44 242 ASN A O 1
ATOM 1840 N N . ILE A 1 243 ? -10.694 -9.746 9.432 1.00 98.50 243 ILE A N 1
ATOM 1841 C CA . ILE A 1 243 ? -9.336 -9.656 9.983 1.00 98.50 243 ILE A CA 1
ATOM 1842 C C . ILE A 1 243 ? -9.197 -10.610 11.160 1.00 98.50 243 ILE A C 1
ATOM 1844 O O . ILE A 1 243 ? -9.920 -10.466 12.144 1.00 98.50 243 ILE A O 1
ATOM 1848 N N . ASP A 1 244 ? -8.242 -11.537 11.086 1.00 98.38 244 ASP A N 1
ATOM 1849 C CA . ASP A 1 244 ? -8.040 -12.528 12.151 1.00 98.38 244 ASP A CA 1
ATOM 1850 C C . ASP A 1 244 ? -7.307 -11.930 13.363 1.00 98.38 244 ASP A C 1
ATOM 1852 O O . ASP A 1 244 ? -7.593 -12.283 14.508 1.00 98.38 244 ASP A O 1
ATOM 1856 N N . GLU A 1 245 ? -6.365 -11.013 13.133 1.00 97.50 245 GLU A N 1
ATOM 1857 C CA . GLU A 1 245 ? -5.548 -10.409 14.183 1.00 97.50 245 GLU A CA 1
ATOM 1858 C C . GLU A 1 245 ? -5.237 -8.935 13.899 1.00 97.50 245 GLU A C 1
ATOM 1860 O O . GLU A 1 245 ? -4.814 -8.571 12.801 1.00 97.50 245 GLU A O 1
ATOM 1865 N N . CYS A 1 246 ? -5.359 -8.090 14.923 1.00 97.81 246 CYS A N 1
ATOM 1866 C CA . CYS A 1 246 ? -4.855 -6.724 14.897 1.00 97.81 246 CYS A CA 1
ATOM 1867 C C . CYS A 1 246 ? -3.718 -6.525 15.903 1.00 97.81 246 CYS A C 1
ATOM 1869 O O . CYS A 1 246 ? -3.732 -7.091 16.997 1.00 97.81 246 CYS A O 1
ATOM 1871 N N . VAL A 1 247 ? -2.770 -5.663 15.541 1.00 96.69 247 VAL A N 1
ATOM 1872 C CA . VAL A 1 247 ? -1.857 -4.998 16.477 1.00 96.69 247 VAL A CA 1
ATOM 1873 C C . VAL A 1 247 ? -2.160 -3.510 16.399 1.00 96.69 247 VAL A C 1
ATOM 1875 O O . VAL A 1 247 ? -1.939 -2.893 15.359 1.00 96.69 247 VAL A O 1
ATOM 1878 N N . ILE A 1 248 ? -2.700 -2.948 17.474 1.00 96.81 248 ILE A N 1
ATOM 1879 C CA . ILE A 1 248 ? -3.154 -1.559 17.525 1.00 96.81 248 ILE A CA 1
ATOM 1880 C C . ILE A 1 248 ? -2.265 -0.783 18.496 1.00 96.81 248 ILE A C 1
ATOM 1882 O O . ILE A 1 248 ? -2.241 -1.085 19.688 1.00 96.81 248 ILE A O 1
ATOM 1886 N N . ASP A 1 249 ? -1.561 0.214 17.971 1.00 96.38 249 ASP A N 1
ATOM 1887 C CA . ASP A 1 249 ? -0.727 1.158 18.714 1.00 96.38 249 ASP A CA 1
ATOM 1888 C C . ASP A 1 249 ? -1.002 2.578 18.195 1.00 96.38 249 ASP A C 1
ATOM 1890 O O . ASP A 1 249 ? -0.329 3.107 17.307 1.00 96.38 249 ASP A O 1
ATOM 1894 N N . VAL A 1 250 ? -2.098 3.156 18.686 1.00 95.88 250 VAL A N 1
ATOM 1895 C CA . VAL A 1 250 ? -2.587 4.485 18.297 1.00 95.88 250 VAL A CA 1
ATOM 1896 C C . VAL A 1 250 ? -2.951 5.303 19.543 1.00 95.88 250 VAL A C 1
ATOM 1898 O O . VAL A 1 250 ? -3.100 4.748 20.637 1.00 95.88 250 VAL A O 1
ATOM 1901 N N . PRO A 1 251 ? -3.110 6.635 19.448 1.00 97.50 251 PRO A N 1
ATOM 1902 C CA . PRO A 1 251 ? -3.482 7.442 20.599 1.00 97.50 251 PRO A CA 1
ATOM 1903 C C . PRO A 1 251 ? -4.898 7.107 21.079 1.00 97.50 251 PRO A C 1
ATOM 1905 O O . PRO A 1 251 ? -5.790 6.794 20.286 1.00 97.50 251 PRO A O 1
ATOM 1908 N N . ALA A 1 252 ? -5.145 7.264 22.380 1.00 95.75 252 ALA A N 1
ATOM 1909 C CA . ALA A 1 252 ? -6.476 7.072 22.947 1.00 95.75 252 ALA A CA 1
ATOM 1910 C C . ALA A 1 252 ? -7.529 7.981 22.274 1.00 95.75 252 ALA A C 1
ATOM 1912 O O . ALA A 1 252 ? -7.296 9.172 22.014 1.00 95.75 252 ALA A O 1
ATOM 1913 N N . GLY A 1 253 ? -8.710 7.416 22.015 1.00 96.88 253 GLY A N 1
ATOM 1914 C CA . GLY A 1 253 ? -9.797 8.093 21.300 1.00 96.88 253 GLY A CA 1
ATOM 1915 C C . GLY A 1 253 ? -9.643 8.097 19.776 1.00 96.88 253 GLY A C 1
ATOM 1916 O O . GLY A 1 253 ? -10.312 8.880 19.106 1.00 96.88 253 GLY A O 1
ATOM 1917 N N . THR A 1 254 ? -8.756 7.271 19.218 1.00 98.50 254 THR A N 1
ATOM 1918 C CA . THR A 1 254 ? -8.687 7.044 17.768 1.00 98.50 254 THR A CA 1
ATOM 1919 C C . THR A 1 254 ? -9.930 6.278 17.308 1.00 98.50 254 THR A C 1
ATOM 1921 O O . THR A 1 254 ? -10.197 5.210 17.859 1.00 98.50 254 THR A O 1
ATOM 1924 N N . PRO A 1 255 ? -10.716 6.773 16.334 1.00 98.62 255 PRO A N 1
ATOM 1925 C CA . PRO A 1 255 ? -11.889 6.055 15.839 1.00 98.62 255 PRO A CA 1
ATOM 1926 C C . PRO A 1 255 ? -11.508 4.699 15.239 1.00 98.62 255 PRO A C 1
ATOM 1928 O O . PRO A 1 255 ? -10.604 4.619 14.407 1.00 98.62 255 PRO A O 1
ATOM 1931 N N . PHE A 1 256 ? -12.214 3.631 15.615 1.00 98.56 256 PHE A N 1
ATOM 1932 C CA . PHE A 1 256 ? -12.004 2.336 14.969 1.00 98.56 256 PHE A CA 1
ATOM 1933 C C . PHE A 1 256 ? -12.548 2.373 13.536 1.00 98.56 256 PHE A C 1
ATOM 1935 O O . PHE A 1 256 ? -11.839 2.062 12.582 1.00 98.56 256 PHE A O 1
ATOM 1942 N N . VAL A 1 257 ? -13.791 2.832 13.372 1.00 98.44 257 VAL A N 1
ATOM 1943 C CA . VAL A 1 257 ? -14.456 2.976 12.071 1.00 98.44 257 VAL A CA 1
ATOM 1944 C C . VAL A 1 257 ? -14.980 4.397 11.907 1.00 98.44 257 VAL A C 1
ATOM 1946 O O . VAL A 1 257 ? -15.619 4.939 12.808 1.00 98.44 257 VAL A O 1
ATOM 1949 N N . ARG A 1 258 ? -14.779 4.972 10.721 1.00 97.88 258 ARG A N 1
ATOM 1950 C CA . ARG A 1 258 ? -15.615 6.045 10.173 1.00 97.88 258 ARG A CA 1
ATOM 1951 C C . ARG A 1 258 ? -16.331 5.535 8.926 1.00 97.88 258 ARG A C 1
ATOM 1953 O O . ARG A 1 258 ? -15.791 4.708 8.195 1.00 97.88 258 ARG A O 1
ATOM 1960 N N . TYR A 1 259 ? -17.523 6.049 8.664 1.00 96.50 259 TYR A N 1
ATOM 1961 C CA . TYR A 1 259 ? -18.276 5.720 7.456 1.00 96.50 259 TYR A CA 1
ATOM 1962 C C . TYR A 1 259 ? -18.265 6.887 6.465 1.00 96.50 259 TYR A C 1
ATOM 1964 O O . TYR A 1 259 ? -18.173 8.044 6.877 1.00 96.50 259 TYR A O 1
ATOM 1972 N N . HIS A 1 260 ? -18.374 6.591 5.172 1.00 94.25 260 HIS A N 1
ATOM 1973 C CA . HIS A 1 260 ? -18.511 7.587 4.101 1.00 94.25 260 HIS A CA 1
ATOM 1974 C C . HIS A 1 260 ? -19.397 7.056 2.972 1.00 94.25 260 HIS A C 1
ATOM 1976 O O . HIS A 1 260 ? -19.739 5.877 2.955 1.00 94.25 260 HIS A O 1
ATOM 1982 N N . ASP A 1 261 ? -19.797 7.933 2.049 1.00 90.50 261 ASP A N 1
ATOM 1983 C CA . ASP A 1 261 ? -20.530 7.591 0.819 1.00 90.50 261 ASP A CA 1
ATOM 1984 C C . ASP A 1 261 ? -21.765 6.692 1.037 1.00 90.50 261 ASP A C 1
ATOM 1986 O O . ASP A 1 261 ? -22.086 5.820 0.233 1.00 90.50 261 ASP A O 1
ATOM 1990 N N . GLY A 1 262 ? -22.470 6.888 2.159 1.00 89.75 262 GLY A N 1
ATOM 1991 C CA . GLY A 1 262 ? -23.650 6.095 2.535 1.00 89.75 262 GLY A CA 1
ATOM 1992 C C . GLY A 1 262 ? -23.346 4.771 3.251 1.00 89.75 262 GLY A C 1
ATOM 1993 O O . GLY A 1 262 ? -24.269 4.005 3.553 1.00 89.75 262 GLY A O 1
ATOM 1994 N N . GLY A 1 263 ? -22.079 4.498 3.558 1.00 93.62 263 GLY A N 1
ATOM 1995 C CA . GLY A 1 263 ? -21.677 3.473 4.513 1.00 93.62 263 GLY A CA 1
ATOM 1996 C C . GLY A 1 263 ? -22.278 3.730 5.895 1.00 93.62 263 GLY A C 1
ATOM 1997 O O . GLY A 1 263 ? -22.479 4.873 6.310 1.00 93.62 263 GLY A O 1
ATOM 1998 N N . ARG A 1 264 ? -22.614 2.654 6.600 1.00 95.88 264 ARG A N 1
ATOM 1999 C CA . ARG A 1 264 ? -23.133 2.660 7.973 1.00 95.88 264 ARG A CA 1
ATOM 2000 C C . ARG A 1 264 ? -23.014 1.266 8.575 1.00 95.88 264 ARG A C 1
ATOM 2002 O O . ARG A 1 264 ? -22.956 0.276 7.857 1.00 95.88 264 ARG A O 1
ATOM 2009 N N . ALA A 1 265 ? -23.085 1.172 9.899 1.00 96.50 265 ALA A N 1
ATOM 2010 C CA . ALA A 1 265 ? -22.979 -0.106 10.605 1.00 96.50 265 ALA A CA 1
ATOM 2011 C C . ALA A 1 265 ? -23.949 -1.186 10.084 1.00 96.50 265 ALA A C 1
ATOM 2013 O O . ALA A 1 265 ? -23.588 -2.353 10.017 1.00 96.50 265 ALA A O 1
ATOM 2014 N N . SER A 1 266 ? -25.161 -0.803 9.664 1.00 96.50 266 SER A N 1
ATOM 2015 C CA . SER A 1 266 ? -26.172 -1.745 9.166 1.00 96.50 266 SER A CA 1
ATOM 2016 C C . SER A 1 266 ? -25.923 -2.277 7.753 1.00 96.50 266 SER A C 1
ATOM 2018 O O . SER A 1 266 ? -26.613 -3.206 7.340 1.00 96.50 266 SER A O 1
ATOM 2020 N N . ASN A 1 267 ? -24.990 -1.695 6.994 1.00 94.69 267 ASN A N 1
ATOM 2021 C CA . ASN A 1 267 ? -24.692 -2.124 5.627 1.00 94.69 267 ASN A CA 1
ATOM 2022 C C . ASN A 1 267 ? -23.213 -2.433 5.389 1.00 94.69 267 ASN A C 1
ATOM 2024 O O . ASN A 1 267 ? -22.837 -2.619 4.241 1.00 94.69 267 ASN A O 1
ATOM 2028 N N . VAL A 1 268 ? -22.384 -2.518 6.426 1.00 95.19 268 VAL A N 1
ATOM 2029 C CA . VAL A 1 268 ? -21.019 -3.048 6.315 1.00 95.19 268 VAL A CA 1
ATOM 2030 C C . VAL A 1 268 ? -20.922 -4.381 7.044 1.00 95.19 268 VAL A C 1
ATOM 2032 O O . VAL A 1 268 ? -21.690 -4.656 7.966 1.00 95.19 268 VAL A O 1
ATOM 2035 N N . LYS A 1 269 ? -19.960 -5.213 6.653 1.00 96.69 269 LYS A N 1
ATOM 2036 C CA . LYS A 1 269 ? -19.641 -6.465 7.342 1.00 96.69 269 LYS A CA 1
ATOM 2037 C C . LYS A 1 269 ? -18.229 -6.374 7.899 1.00 96.69 269 LYS A C 1
ATOM 2039 O O . LYS A 1 269 ? -17.269 -6.285 7.141 1.00 96.69 269 LYS A O 1
ATOM 2044 N N . LEU A 1 270 ? -18.126 -6.394 9.223 1.00 97.19 270 LEU A N 1
ATOM 2045 C CA . LEU A 1 270 ? -16.870 -6.374 9.966 1.00 97.19 270 LEU A CA 1
ATOM 2046 C C . LEU A 1 270 ? -16.777 -7.666 10.778 1.00 97.19 270 LEU A C 1
ATOM 2048 O O . LEU A 1 270 ? -17.492 -7.830 11.764 1.00 97.19 270 LEU A O 1
ATOM 2052 N N . SER A 1 271 ? -15.911 -8.582 10.354 1.00 98.12 271 SER A N 1
ATOM 2053 C CA . SER A 1 271 ? -15.536 -9.775 11.111 1.00 98.12 271 SER A CA 1
ATOM 2054 C C . SER A 1 271 ? -14.128 -9.573 11.651 1.00 98.12 271 SER A C 1
ATOM 2056 O O . SER A 1 271 ? -13.156 -9.597 10.899 1.00 98.12 271 SER A O 1
ATOM 2058 N N . LEU A 1 272 ? -14.022 -9.326 12.952 1.00 97.69 272 LEU A N 1
ATOM 2059 C CA . LEU A 1 272 ? -12.783 -8.918 13.604 1.00 97.69 272 LEU A CA 1
ATOM 2060 C C . LEU A 1 272 ? -12.389 -9.940 14.669 1.00 97.69 272 LEU A C 1
ATOM 2062 O O . LEU A 1 272 ? -13.207 -10.333 15.503 1.00 97.69 272 LEU A O 1
ATOM 2066 N N . GLY A 1 273 ? -11.131 -10.366 14.649 1.00 96.00 273 GLY A N 1
ATOM 2067 C CA . GLY A 1 273 ? -10.573 -11.241 15.666 1.00 96.00 273 GLY A CA 1
ATOM 2068 C C . GLY A 1 273 ? -10.446 -10.561 17.027 1.00 96.00 273 GLY A C 1
ATOM 2069 O O . GLY A 1 273 ? -10.543 -9.343 17.162 1.00 96.00 273 GLY A O 1
ATOM 2070 N N . LYS A 1 274 ? -10.193 -11.359 18.069 1.00 92.56 274 LYS A N 1
ATOM 2071 C CA . LYS A 1 274 ? -10.226 -10.895 19.470 1.00 92.56 274 LYS A CA 1
ATOM 2072 C C . LYS A 1 274 ? -9.258 -9.745 19.780 1.00 92.56 274 LYS A C 1
ATOM 2074 O O . LYS A 1 274 ? -9.528 -8.971 20.690 1.00 92.56 274 LYS A O 1
ATOM 2079 N N . SER A 1 275 ? -8.139 -9.635 19.060 1.00 95.19 275 SER A N 1
ATOM 2080 C CA . SER A 1 275 ? -7.153 -8.560 19.256 1.00 95.19 275 SER A CA 1
ATOM 2081 C C . SER A 1 275 ? -7.518 -7.242 18.560 1.00 95.19 275 SER A C 1
ATOM 2083 O O . SER A 1 275 ? -6.901 -6.214 18.835 1.00 95.19 275 SER A O 1
ATOM 2085 N N . CYS A 1 276 ? -8.537 -7.249 17.700 1.00 96.44 276 CYS A N 1
ATOM 2086 C CA . CYS A 1 276 ? -9.099 -6.078 17.031 1.00 96.44 276 CYS A CA 1
ATOM 2087 C C . CYS A 1 276 ? -10.179 -5.421 17.906 1.00 96.44 276 CYS A C 1
ATOM 2089 O O . CYS A 1 276 ? -11.355 -5.383 17.545 1.00 96.44 276 CYS A O 1
ATOM 2091 N N . ALA A 1 277 ? -9.792 -4.954 19.093 1.00 94.06 277 ALA A N 1
ATOM 2092 C CA . ALA A 1 277 ? -10.732 -4.473 20.099 1.00 94.06 277 ALA A CA 1
ATOM 2093 C C . ALA A 1 277 ? -11.128 -2.998 19.902 1.00 94.06 277 ALA A C 1
ATOM 2095 O O . ALA A 1 277 ? -10.311 -2.145 19.544 1.00 94.06 277 ALA A O 1
ATOM 2096 N N . MET A 1 278 ? -12.391 -2.702 20.211 1.00 96.38 278 MET A N 1
ATOM 2097 C CA . MET A 1 278 ? -12.938 -1.350 20.303 1.00 96.38 278 MET A CA 1
ATOM 2098 C C . MET A 1 278 ? -13.642 -1.156 21.648 1.00 96.38 278 MET A C 1
ATOM 2100 O O . MET A 1 278 ? -14.164 -2.115 22.220 1.00 96.38 278 MET A O 1
ATOM 2104 N N . ASP A 1 279 ? -13.644 0.070 22.164 1.00 96.12 279 ASP A N 1
ATOM 2105 C CA . ASP A 1 279 ? -14.377 0.412 23.381 1.00 96.12 279 ASP A CA 1
ATOM 2106 C C . ASP A 1 279 ? -15.876 0.629 23.099 1.00 96.12 279 ASP A C 1
ATOM 2108 O O . ASP A 1 279 ? -16.343 0.586 21.959 1.00 96.12 279 ASP A O 1
ATOM 2112 N N . VAL A 1 280 ? -16.651 0.898 24.153 1.00 94.94 280 VAL A N 1
ATOM 2113 C CA . VAL A 1 280 ? -18.103 1.140 24.050 1.00 94.94 280 VAL A CA 1
ATOM 2114 C C . VAL A 1 280 ? -18.472 2.380 23.224 1.00 94.94 280 VAL A C 1
ATOM 2116 O O . VAL A 1 280 ? -19.631 2.538 22.849 1.00 94.94 280 VAL A O 1
ATOM 2119 N N . LYS A 1 281 ? -17.511 3.271 22.948 1.00 95.62 281 LYS A N 1
ATOM 2120 C CA . LYS A 1 281 ? -17.685 4.470 22.118 1.00 95.62 281 LYS A CA 1
ATOM 2121 C C . LYS A 1 281 ? -17.228 4.242 20.672 1.00 95.62 281 LYS A C 1
ATOM 2123 O O . LYS A 1 281 ? -17.337 5.155 19.857 1.00 95.62 281 LYS A O 1
ATOM 2128 N N . GLY A 1 282 ? -16.732 3.047 20.342 1.00 96.75 282 GLY A N 1
ATOM 2129 C CA . GLY A 1 282 ? -16.208 2.715 19.019 1.00 96.75 282 GLY A CA 1
ATOM 2130 C C . GLY A 1 282 ? -14.790 3.236 18.764 1.00 96.75 282 GLY A C 1
ATOM 2131 O O . GLY A 1 282 ? -14.378 3.340 17.604 1.00 96.75 282 GLY A O 1
ATOM 2132 N N . TYR A 1 283 ? -14.035 3.579 19.811 1.00 97.94 283 TYR A N 1
ATOM 2133 C CA . TYR A 1 283 ? -12.618 3.918 19.689 1.00 97.94 283 TYR A CA 1
ATOM 2134 C C . TYR A 1 283 ? -11.748 2.669 19.749 1.00 97.94 283 TYR A C 1
ATOM 2136 O O . TYR A 1 283 ? -12.072 1.699 20.432 1.00 97.94 283 TYR A O 1
ATOM 2144 N N . ALA A 1 284 ? -10.623 2.705 19.044 1.00 97.19 284 ALA A N 1
ATOM 2145 C CA . ALA A 1 284 ? -9.641 1.641 19.061 1.00 97.19 284 ALA A CA 1
ATOM 2146 C C . ALA A 1 284 ? -9.027 1.470 20.453 1.00 97.19 284 ALA A C 1
ATOM 2148 O O . ALA A 1 284 ? -8.602 2.440 21.088 1.00 97.19 284 ALA A O 1
ATOM 2149 N N . VAL A 1 285 ? -8.975 0.219 20.908 1.00 96.00 285 VAL A N 1
ATOM 2150 C CA . VAL A 1 285 ? -8.275 -0.172 22.131 1.00 96.00 285 VAL A CA 1
ATOM 2151 C C . VAL A 1 285 ? -6.924 -0.727 21.719 1.00 96.00 285 VAL A C 1
ATOM 2153 O O . VAL A 1 285 ? -6.858 -1.672 20.933 1.00 96.00 285 VAL A O 1
ATOM 2156 N N . ASN A 1 286 ? -5.849 -0.139 22.245 1.00 93.50 286 ASN A N 1
ATOM 2157 C CA . ASN A 1 286 ? -4.508 -0.623 21.953 1.00 93.50 286 ASN A CA 1
ATOM 2158 C C . ASN A 1 286 ? -4.387 -2.083 22.374 1.00 93.50 286 ASN A C 1
ATOM 2160 O O . ASN A 1 286 ? -4.742 -2.463 23.494 1.00 93.50 286 ASN A O 1
ATOM 2164 N N . THR A 1 287 ? -3.882 -2.901 21.459 1.00 85.62 287 THR A N 1
ATOM 2165 C CA . THR A 1 287 ? -3.590 -4.291 21.766 1.00 85.62 287 THR A CA 1
ATOM 2166 C C . THR A 1 287 ? -2.452 -4.265 22.780 1.00 85.62 287 THR A C 1
ATOM 2168 O O . THR A 1 287 ? -1.436 -3.616 22.510 1.00 85.62 287 THR A O 1
ATOM 2171 N N . PRO A 1 288 ? -2.573 -4.940 23.939 1.00 68.25 288 PRO A N 1
ATOM 2172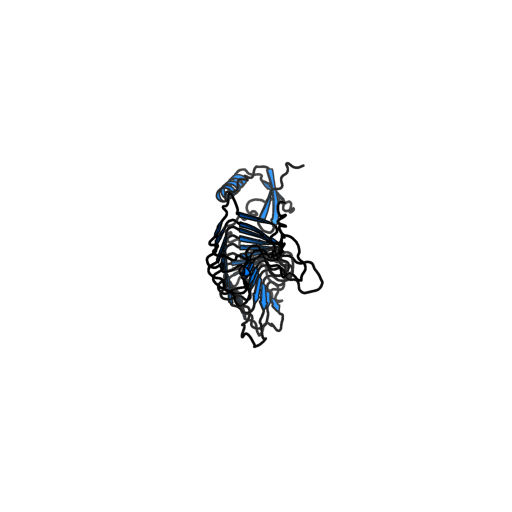 C CA . PRO A 1 288 ? -1.412 -5.175 24.773 1.00 68.25 288 PRO A CA 1
ATOM 2173 C C . PRO A 1 288 ? -0.377 -5.798 23.853 1.00 68.25 288 PRO A C 1
ATOM 2175 O O . PRO A 1 288 ? -0.648 -6.833 23.240 1.00 68.25 288 PRO A O 1
ATOM 2178 N N . MET A 1 289 ? 0.775 -5.156 23.692 1.00 56.56 289 MET A N 1
ATOM 2179 C CA . MET A 1 289 ? 1.889 -5.803 23.027 1.00 56.56 289 MET A CA 1
ATOM 2180 C C . MET A 1 289 ? 2.360 -6.912 23.971 1.00 56.56 289 MET A C 1
ATOM 2182 O O . MET A 1 289 ? 3.379 -6.789 24.638 1.00 56.56 289 MET A O 1
ATOM 2186 N N . THR A 1 290 ? 1.606 -8.012 24.077 1.00 44.47 290 THR A N 1
ATOM 2187 C CA . THR A 1 290 ? 2.199 -9.306 24.374 1.00 44.47 290 THR A CA 1
ATOM 2188 C C . THR A 1 290 ? 3.097 -9.546 23.190 1.00 44.47 290 THR A C 1
ATOM 2190 O O . THR A 1 290 ? 2.637 -9.920 22.111 1.00 44.47 290 THR A O 1
ATOM 2193 N N . VAL A 1 291 ? 4.358 -9.175 23.369 1.00 39.38 291 VAL A N 1
ATOM 2194 C CA . VAL A 1 291 ? 5.435 -9.358 22.417 1.00 39.38 291 VAL A CA 1
ATOM 2195 C C . VAL A 1 291 ? 5.554 -10.864 22.182 1.00 39.38 291 VAL A C 1
ATOM 2197 O O . VAL A 1 291 ? 6.383 -11.550 22.764 1.00 39.38 291 VAL A O 1
ATOM 2200 N N . ALA A 1 292 ? 4.702 -11.423 21.323 1.00 36.72 292 ALA A N 1
ATOM 2201 C CA . ALA A 1 292 ? 5.086 -12.577 20.542 1.00 36.72 292 ALA A CA 1
ATOM 2202 C C . ALA A 1 292 ? 6.179 -12.028 19.631 1.00 36.72 292 ALA A C 1
ATOM 2204 O O . ALA A 1 292 ? 5.879 -11.414 18.603 1.00 36.72 292 ALA A O 1
ATOM 2205 N N . ALA A 1 293 ? 7.417 -12.118 20.126 1.00 29.84 293 ALA A N 1
ATOM 2206 C CA . ALA A 1 293 ? 8.606 -11.534 19.537 1.00 29.84 293 ALA A CA 1
ATOM 2207 C C . ALA A 1 293 ? 8.518 -11.602 18.009 1.00 29.84 293 ALA A C 1
ATOM 2209 O O . ALA A 1 293 ? 8.429 -12.702 17.444 1.00 29.84 293 ALA A O 1
ATOM 2210 N N . PRO A 1 294 ? 8.514 -10.454 17.313 1.00 37.25 294 PRO A N 1
ATOM 2211 C CA . PRO A 1 294 ? 8.709 -10.468 15.882 1.00 37.25 294 PRO A CA 1
ATOM 2212 C C . PRO A 1 294 ? 9.998 -11.248 15.598 1.00 37.25 294 PRO A C 1
ATOM 2214 O O . PRO A 1 294 ? 10.967 -11.190 16.359 1.00 37.25 294 PRO A O 1
ATOM 2217 N N . ARG A 1 295 ? 10.089 -11.907 14.441 1.00 41.56 295 ARG A N 1
ATOM 2218 C CA . ARG A 1 295 ? 11.390 -12.268 13.842 1.00 41.56 295 ARG A CA 1
ATOM 2219 C C . ARG A 1 295 ? 12.134 -11.001 13.361 1.00 41.56 295 ARG A C 1
ATOM 2221 O O . ARG A 1 295 ? 12.666 -10.944 12.258 1.00 41.56 295 ARG A O 1
ATOM 2228 N N . GLY A 1 296 ? 12.147 -9.977 14.204 1.00 37.09 296 GLY A N 1
ATOM 2229 C CA . GLY A 1 296 ? 12.636 -8.622 14.040 1.00 37.09 296 GLY A CA 1
ATOM 2230 C C . GLY A 1 296 ? 12.984 -8.100 15.433 1.00 37.09 296 GLY A C 1
ATOM 2231 O O . GLY A 1 296 ? 12.342 -8.443 16.416 1.00 37.09 296 GLY A O 1
ATOM 2232 N N . PHE A 1 297 ? 14.090 -7.378 15.514 1.00 38.06 297 PHE A N 1
ATOM 2233 C CA . PHE A 1 297 ? 14.730 -6.940 16.751 1.00 38.06 297 PHE A CA 1
ATOM 2234 C C . PHE A 1 297 ? 13.789 -6.064 17.602 1.00 38.06 297 PHE A C 1
ATOM 2236 O O . PHE A 1 297 ? 13.408 -4.987 17.151 1.00 38.06 297 PHE A O 1
ATOM 2243 N N . ASP A 1 298 ? 13.442 -6.517 18.813 1.00 39.59 298 ASP A N 1
ATOM 2244 C CA . ASP A 1 298 ? 12.988 -5.633 19.890 1.00 39.59 298 ASP A CA 1
ATOM 2245 C C . ASP A 1 298 ? 14.234 -5.035 20.549 1.00 39.59 298 ASP A C 1
ATOM 2247 O O . ASP A 1 298 ? 15.070 -5.734 21.126 1.00 39.59 298 ASP A O 1
ATOM 2251 N N . VAL A 1 299 ? 14.404 -3.732 20.369 1.00 43.44 299 VAL A N 1
ATOM 2252 C CA . VAL A 1 299 ? 15.547 -2.972 20.886 1.00 43.44 299 VAL A CA 1
ATOM 2253 C C . VAL A 1 299 ? 15.322 -2.625 22.361 1.00 43.44 299 VAL A C 1
ATOM 2255 O O . VAL A 1 299 ? 16.285 -2.389 23.091 1.00 43.44 299 VAL A O 1
ATOM 2258 N N . GLY A 1 300 ? 14.061 -2.636 22.808 1.00 40.50 300 GLY A N 1
ATOM 2259 C CA . GLY A 1 300 ? 13.633 -2.299 24.162 1.00 40.50 300 GLY A CA 1
ATOM 2260 C C . GLY A 1 300 ? 14.019 -3.343 25.207 1.00 40.50 300 GLY A C 1
ATOM 2261 O O . GLY A 1 300 ? 14.300 -2.973 26.343 1.00 40.50 300 GLY A O 1
ATOM 2262 N N . GLU A 1 301 ? 14.152 -4.620 24.830 1.00 36.12 301 GLU A N 1
ATOM 2263 C CA . GLU A 1 301 ? 14.693 -5.660 25.726 1.00 36.12 301 GLU A CA 1
ATOM 2264 C C . GLU A 1 301 ? 16.210 -5.545 25.938 1.00 36.12 301 GLU A C 1
ATOM 2266 O O . GLU A 1 301 ? 16.770 -6.164 26.843 1.00 36.12 301 GLU A O 1
ATOM 2271 N N . VAL A 1 302 ? 16.900 -4.770 25.099 1.00 41.59 302 VAL A N 1
ATOM 2272 C CA . VAL A 1 302 ? 18.363 -4.746 25.060 1.00 41.59 302 VAL A CA 1
ATOM 2273 C C . VAL A 1 302 ? 18.930 -3.393 25.498 1.00 41.59 302 VAL A C 1
ATOM 2275 O O . VAL A 1 302 ? 20.061 -3.337 25.974 1.00 41.59 302 VAL A O 1
ATOM 2278 N N . LEU A 1 303 ? 18.179 -2.295 25.370 1.00 45.81 303 LEU A N 1
ATOM 2279 C CA . LEU A 1 303 ? 18.724 -0.946 25.516 1.00 45.81 303 LEU A CA 1
ATOM 2280 C C . LEU A 1 303 ? 17.751 -0.019 26.257 1.00 45.81 303 LEU A C 1
ATOM 2282 O O . LEU A 1 303 ? 16.838 0.550 25.665 1.00 45.81 303 LEU A O 1
ATOM 2286 N N . VAL A 1 304 ? 17.995 0.190 27.555 1.00 43.66 304 VAL A N 1
ATOM 2287 C CA . VAL A 1 304 ? 17.328 1.233 28.347 1.00 43.66 304 VAL A CA 1
ATOM 2288 C C . VAL A 1 304 ? 18.346 2.330 28.658 1.00 43.66 304 VAL A C 1
ATOM 2290 O O . VAL A 1 304 ? 19.152 2.180 29.572 1.00 43.66 304 VAL A O 1
ATOM 2293 N N . ASP A 1 305 ? 18.319 3.448 27.930 1.00 53.50 305 ASP A N 1
ATOM 2294 C CA . ASP A 1 305 ? 19.112 4.631 28.306 1.00 53.50 305 ASP A CA 1
ATOM 2295 C C . ASP A 1 305 ? 18.399 5.510 29.362 1.00 53.50 305 ASP A C 1
ATOM 2297 O O . ASP A 1 305 ? 19.004 6.424 29.917 1.00 53.50 305 ASP A O 1
ATOM 2301 N N . ARG A 1 306 ? 17.129 5.194 29.681 1.00 46.22 306 ARG A N 1
ATOM 2302 C CA . ARG A 1 306 ? 16.218 5.878 30.630 1.00 46.22 306 ARG A CA 1
ATOM 2303 C C . ARG A 1 306 ? 16.058 7.392 30.407 1.00 46.22 306 ARG A C 1
ATOM 2305 O O . ARG A 1 306 ? 15.445 8.047 31.245 1.00 46.22 306 ARG A O 1
ATOM 2312 N N . LYS A 1 307 ? 16.556 7.960 29.304 1.00 51.97 307 LYS A N 1
ATOM 2313 C CA . LYS A 1 307 ? 16.549 9.416 29.065 1.00 51.97 307 LYS A CA 1
ATOM 2314 C C . LYS A 1 307 ? 15.430 9.881 28.138 1.00 51.97 307 LYS A C 1
ATOM 2316 O O . LYS A 1 307 ? 15.205 11.082 28.037 1.00 51.97 307 LYS A O 1
ATOM 2321 N N . GLY A 1 308 ? 14.723 8.963 27.473 1.00 48.28 308 GLY A N 1
ATOM 2322 C CA . GLY A 1 308 ? 13.492 9.267 26.730 1.00 48.28 308 GLY A CA 1
ATOM 2323 C C . GLY A 1 308 ? 13.671 10.154 25.489 1.00 48.28 308 GLY A C 1
ATOM 2324 O O . GLY A 1 308 ? 12.686 10.630 24.940 1.00 48.28 308 GLY A O 1
ATOM 2325 N N . ASN A 1 309 ? 14.903 10.374 25.020 1.00 58.00 309 ASN A N 1
ATOM 2326 C CA . ASN A 1 309 ? 15.212 11.232 23.867 1.00 58.00 309 ASN A CA 1
ATOM 2327 C C . ASN A 1 309 ? 15.388 10.446 22.548 1.00 58.00 309 ASN A C 1
ATOM 2329 O O . ASN A 1 309 ? 15.885 10.991 21.562 1.00 58.00 309 ASN A O 1
ATOM 2333 N N . GLY A 1 310 ? 15.046 9.152 22.542 1.00 56.75 310 GLY A N 1
ATOM 2334 C CA . GLY A 1 310 ? 15.162 8.272 21.376 1.00 56.75 310 GLY A CA 1
ATOM 2335 C C . GLY A 1 310 ? 16.598 8.018 20.904 1.00 56.75 310 GLY A C 1
ATOM 2336 O O . GLY A 1 310 ? 16.783 7.472 19.820 1.00 56.75 310 GLY A O 1
ATOM 2337 N N . THR A 1 311 ? 17.611 8.414 21.676 1.00 57.03 311 THR A N 1
ATOM 2338 C CA . THR A 1 311 ? 19.028 8.246 21.347 1.00 57.03 311 THR A CA 1
ATOM 2339 C C . THR A 1 311 ? 19.622 7.148 22.224 1.00 57.03 311 THR A C 1
ATOM 2341 O O . THR A 1 311 ? 19.334 7.092 23.408 1.00 57.03 311 THR A O 1
ATOM 2344 N N . ILE A 1 312 ? 20.438 6.254 21.671 1.00 64.88 312 ILE A N 1
ATOM 2345 C CA . ILE A 1 312 ? 21.007 5.122 22.408 1.00 64.88 312 ILE A CA 1
ATOM 2346 C C . ILE A 1 312 ? 22.505 5.053 22.159 1.00 64.88 312 ILE A C 1
ATOM 2348 O O . ILE A 1 312 ? 22.943 5.013 21.013 1.00 64.88 312 ILE A O 1
ATOM 2352 N N . THR A 1 313 ? 23.290 4.976 23.231 1.00 68.06 313 THR A N 1
ATOM 2353 C CA . THR A 1 313 ? 24.729 4.704 23.162 1.00 68.06 313 THR A CA 1
ATOM 2354 C C . THR A 1 313 ? 24.988 3.223 23.424 1.00 68.06 313 THR A C 1
ATOM 2356 O O . THR A 1 313 ? 24.601 2.690 24.465 1.00 68.06 313 THR A O 1
ATOM 2359 N N . LEU A 1 314 ? 25.658 2.541 22.496 1.00 70.06 314 LEU A N 1
ATOM 2360 C CA . LEU A 1 314 ? 25.966 1.117 22.640 1.00 70.06 314 LEU A CA 1
ATOM 2361 C C . LEU A 1 314 ? 27.063 0.899 23.691 1.00 70.06 314 LEU A C 1
ATOM 2363 O O . LEU A 1 314 ? 28.235 1.185 23.446 1.00 70.06 314 LEU A O 1
ATOM 2367 N N . ALA A 1 315 ? 26.687 0.391 24.866 1.00 64.56 315 ALA A N 1
ATOM 2368 C CA . ALA A 1 315 ? 27.599 0.287 26.006 1.00 64.56 315 ALA A CA 1
ATOM 2369 C C . ALA A 1 315 ? 28.255 -1.096 26.170 1.00 64.56 315 ALA A C 1
ATOM 2371 O O . ALA A 1 315 ? 29.412 -1.162 26.598 1.00 64.56 315 ALA A O 1
ATOM 2372 N N . THR A 1 316 ? 27.559 -2.192 25.833 1.00 75.44 316 THR A N 1
ATOM 2373 C CA . THR A 1 316 ? 28.050 -3.551 26.123 1.00 75.44 316 THR A CA 1
ATOM 2374 C C . THR A 1 316 ? 28.527 -4.297 24.864 1.00 75.44 316 THR A C 1
ATOM 2376 O O . THR A 1 316 ? 27.837 -4.298 23.837 1.00 75.44 316 THR A O 1
ATOM 2379 N N . PRO A 1 317 ? 29.700 -4.960 24.915 1.00 75.62 317 PRO A N 1
ATOM 2380 C CA . PRO A 1 317 ? 30.241 -5.729 23.790 1.00 75.62 317 PRO A CA 1
ATOM 2381 C C . PRO A 1 317 ? 29.321 -6.850 23.289 1.00 75.62 317 PRO A C 1
ATOM 2383 O O . PRO A 1 317 ? 29.270 -7.110 22.090 1.00 75.62 317 PRO A O 1
ATOM 2386 N N . GLU A 1 318 ? 28.563 -7.488 24.182 1.00 74.75 318 GLU A N 1
ATOM 2387 C CA . GLU A 1 318 ? 27.666 -8.605 23.848 1.00 74.75 318 GLU A CA 1
ATOM 2388 C C . GLU A 1 318 ? 26.494 -8.159 22.967 1.00 74.75 318 GLU A C 1
ATOM 2390 O O . GLU A 1 318 ? 26.140 -8.830 21.994 1.00 74.75 318 GLU A O 1
ATOM 2395 N N . ILE A 1 319 ? 25.919 -6.992 23.269 1.00 70.38 319 ILE A N 1
ATOM 2396 C CA . ILE A 1 319 ? 24.839 -6.395 22.480 1.00 70.38 319 ILE A CA 1
ATOM 2397 C C . ILE A 1 319 ? 25.358 -6.020 21.093 1.00 70.38 319 ILE A C 1
ATOM 2399 O O . ILE A 1 319 ? 24.746 -6.360 20.078 1.00 70.38 319 ILE A O 1
ATOM 2403 N N . ILE A 1 320 ? 26.527 -5.380 21.051 1.00 77.62 320 ILE A N 1
ATOM 2404 C CA . ILE A 1 320 ? 27.189 -4.978 19.808 1.00 77.62 320 ILE A CA 1
ATOM 2405 C C . ILE A 1 320 ? 27.472 -6.204 18.933 1.00 77.62 320 ILE A C 1
ATOM 2407 O O . ILE A 1 320 ? 27.149 -6.195 17.746 1.00 77.62 320 ILE A O 1
ATOM 2411 N N . ALA A 1 321 ? 28.001 -7.286 19.511 1.00 79.00 321 ALA A N 1
ATOM 2412 C CA . ALA A 1 321 ? 28.287 -8.526 18.793 1.00 79.00 321 ALA A CA 1
ATOM 2413 C C . ALA A 1 321 ? 27.019 -9.160 18.195 1.00 79.00 321 ALA A C 1
ATOM 2415 O O . ALA A 1 321 ? 27.019 -9.548 17.022 1.00 79.00 321 ALA A O 1
ATOM 2416 N N . ARG A 1 322 ? 25.915 -9.212 18.956 1.00 75.00 322 ARG A N 1
ATOM 2417 C CA . ARG A 1 322 ? 24.626 -9.747 18.476 1.00 75.00 322 ARG A CA 1
ATOM 2418 C C . ARG A 1 322 ? 24.048 -8.924 17.324 1.00 75.00 322 ARG A C 1
ATOM 2420 O O . ARG A 1 322 ? 23.562 -9.508 16.352 1.00 75.00 322 ARG A O 1
ATOM 2427 N N . ILE A 1 323 ? 24.105 -7.594 17.410 1.00 74.81 323 ILE A N 1
ATOM 2428 C CA . ILE A 1 323 ? 23.615 -6.709 16.343 1.00 74.81 323 ILE A CA 1
ATOM 2429 C C . ILE A 1 323 ? 24.501 -6.850 15.093 1.00 74.81 323 ILE A C 1
ATOM 2431 O O . ILE A 1 323 ? 23.988 -7.064 13.991 1.00 74.81 323 ILE A O 1
ATOM 2435 N N . ASN A 1 324 ? 25.825 -6.849 15.264 1.00 80.81 324 ASN A N 1
ATOM 2436 C CA . ASN A 1 324 ? 26.795 -6.976 14.174 1.00 80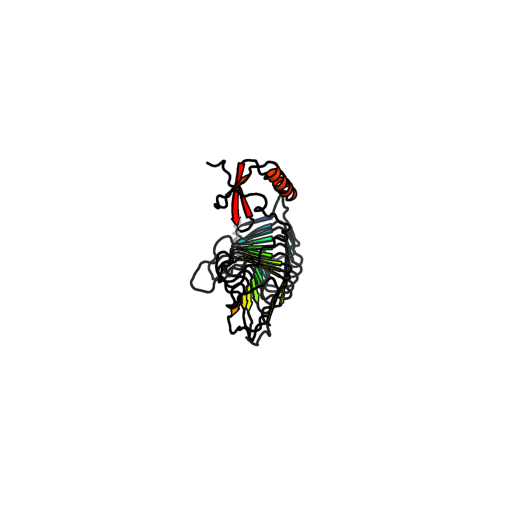.81 324 ASN A CA 1
ATOM 2437 C C . ASN A 1 324 ? 26.715 -8.309 13.426 1.00 80.81 324 ASN A C 1
ATOM 2439 O O . ASN A 1 324 ? 26.811 -8.323 12.199 1.00 80.81 324 ASN A O 1
ATOM 2443 N N . ALA A 1 325 ? 26.486 -9.427 14.120 1.00 73.94 325 ALA A N 1
ATOM 2444 C CA . ALA A 1 325 ? 26.305 -10.726 13.470 1.00 73.94 325 ALA A CA 1
ATOM 2445 C C . ALA A 1 325 ? 25.124 -10.715 12.481 1.00 73.94 325 ALA A C 1
ATOM 2447 O O . ALA A 1 325 ? 25.203 -11.290 11.394 1.00 73.94 325 ALA A O 1
ATOM 2448 N N . ARG A 1 326 ? 24.039 -10.008 12.821 1.00 67.06 326 ARG A N 1
ATOM 2449 C CA . ARG A 1 326 ? 22.844 -9.893 11.971 1.00 67.06 326 ARG A CA 1
ATOM 2450 C C . ARG A 1 326 ? 23.007 -8.877 10.845 1.00 67.06 326 ARG A C 1
ATOM 2452 O O . ARG A 1 326 ? 22.536 -9.136 9.743 1.00 67.06 326 ARG A O 1
ATOM 2459 N N . ILE A 1 327 ? 23.689 -7.758 11.096 1.00 68.88 327 ILE A N 1
ATOM 2460 C CA . ILE A 1 327 ? 24.117 -6.815 10.048 1.00 68.88 327 ILE A CA 1
ATOM 2461 C C . ILE A 1 327 ? 24.938 -7.560 8.990 1.00 68.88 327 ILE A C 1
ATOM 2463 O O . ILE A 1 327 ? 24.652 -7.451 7.797 1.00 68.88 327 ILE A O 1
ATOM 2467 N N . LYS A 1 328 ? 25.902 -8.377 9.434 1.00 72.62 328 LYS A N 1
ATOM 2468 C CA . LYS A 1 328 ? 26.752 -9.185 8.557 1.00 72.62 328 LYS A CA 1
ATOM 2469 C C . LYS A 1 328 ? 25.943 -10.212 7.762 1.00 72.62 328 LYS A C 1
ATOM 2471 O O . LYS A 1 328 ? 26.148 -10.341 6.561 1.00 72.62 328 LYS A O 1
ATOM 2476 N N . ALA A 1 329 ? 24.974 -10.880 8.392 1.00 64.69 329 ALA A N 1
ATOM 2477 C CA . ALA A 1 329 ? 24.062 -11.802 7.706 1.00 64.69 329 ALA A CA 1
ATOM 2478 C C . ALA A 1 329 ? 23.187 -11.123 6.632 1.00 64.69 329 ALA A C 1
ATOM 2480 O O . ALA A 1 329 ? 22.677 -11.795 5.743 1.00 64.69 329 ALA A O 1
ATOM 2481 N N . ARG A 1 330 ? 23.020 -9.795 6.699 1.00 62.44 330 ARG A N 1
ATOM 2482 C CA . ARG A 1 330 ? 22.292 -8.982 5.712 1.00 62.44 330 ARG A CA 1
ATOM 2483 C C . ARG A 1 330 ? 23.205 -8.347 4.655 1.00 62.44 330 ARG A C 1
ATOM 2485 O O . ARG A 1 330 ? 22.732 -7.523 3.882 1.00 62.44 330 ARG A O 1
ATOM 2492 N N . GLY A 1 331 ? 24.496 -8.687 4.638 1.00 64.56 331 GLY A N 1
ATOM 2493 C CA . GLY A 1 331 ? 25.461 -8.158 3.670 1.00 64.56 331 GLY A CA 1
ATOM 2494 C C . GLY A 1 331 ? 25.821 -6.682 3.870 1.00 64.56 331 GLY A C 1
ATOM 2495 O O . GLY A 1 331 ? 26.426 -6.084 2.986 1.00 64.56 331 GLY A O 1
ATOM 2496 N N . SER A 1 332 ? 25.466 -6.076 5.009 1.00 61.47 332 SER A N 1
ATOM 2497 C CA . SER A 1 332 ? 25.837 -4.687 5.285 1.00 61.47 332 SER A CA 1
ATOM 2498 C C . SER A 1 332 ? 27.301 -4.604 5.737 1.00 61.47 332 SER A C 1
ATOM 2500 O O . SER A 1 332 ? 27.703 -5.354 6.633 1.00 61.47 332 SER A O 1
ATOM 2502 N N . PRO A 1 333 ? 28.105 -3.680 5.176 1.00 67.69 333 PRO A N 1
ATOM 2503 C CA . PRO A 1 333 ? 29.497 -3.488 5.581 1.00 67.69 333 PRO A CA 1
ATOM 2504 C C . PRO A 1 333 ? 29.640 -2.708 6.900 1.00 67.69 333 PRO A C 1
ATOM 2506 O O . PRO A 1 333 ? 30.749 -2.550 7.409 1.00 67.69 333 PRO A O 1
ATOM 2509 N N . ILE A 1 334 ? 28.541 -2.182 7.454 1.00 70.88 334 ILE A N 1
ATOM 2510 C CA . ILE A 1 334 ? 28.572 -1.253 8.588 1.00 70.88 334 ILE A CA 1
ATOM 2511 C C . ILE A 1 334 ? 28.510 -2.020 9.905 1.00 70.88 334 ILE A C 1
ATOM 2513 O O . ILE A 1 334 ? 27.436 -2.433 10.323 1.00 70.88 334 ILE A O 1
ATOM 2517 N N . LEU A 1 335 ? 29.638 -2.159 10.597 1.00 78.75 335 LEU A N 1
ATOM 2518 C CA . LEU A 1 335 ? 29.669 -2.714 11.951 1.00 78.75 335 LEU A CA 1
ATOM 2519 C C . LEU A 1 335 ? 29.557 -1.603 12.994 1.00 78.75 335 LEU A C 1
ATOM 2521 O O . LEU A 1 335 ? 30.313 -0.632 12.957 1.00 78.75 335 LEU A O 1
ATOM 2525 N N . LEU A 1 336 ? 28.648 -1.793 13.945 1.00 81.50 336 LEU A N 1
ATOM 2526 C CA . LEU A 1 336 ? 28.496 -0.937 15.112 1.00 81.50 336 LEU A CA 1
ATOM 2527 C C . LEU A 1 336 ? 29.644 -1.168 16.099 1.00 81.50 336 LEU A C 1
ATOM 2529 O O . LEU A 1 336 ? 30.157 -2.285 16.238 1.00 81.50 336 LEU A O 1
ATOM 2533 N N . LYS A 1 337 ? 30.035 -0.120 16.812 1.00 84.19 337 LYS A N 1
ATOM 2534 C CA . LYS A 1 337 ? 31.099 -0.118 17.819 1.00 84.19 337 LYS A CA 1
ATOM 2535 C C . LYS A 1 337 ? 30.574 0.354 19.168 1.00 84.19 337 LYS A C 1
ATOM 2537 O O . LYS A 1 337 ? 29.494 0.929 19.292 1.00 84.19 337 LYS A O 1
ATOM 2542 N N . LYS A 1 338 ? 31.378 0.116 20.204 1.00 81.00 338 LYS A N 1
ATOM 2543 C CA . LYS A 1 338 ? 31.129 0.681 21.530 1.00 81.00 338 LYS A CA 1
ATOM 2544 C C . LYS A 1 338 ? 31.116 2.204 21.420 1.00 81.00 338 LYS A C 1
ATOM 2546 O O . LYS A 1 338 ? 31.998 2.772 20.784 1.00 81.00 338 LYS A O 1
ATOM 2551 N N . ASN A 1 339 ? 30.137 2.827 22.066 1.00 79.19 339 ASN A N 1
ATOM 2552 C CA . ASN A 1 339 ? 29.849 4.261 22.045 1.00 79.19 339 ASN A CA 1
ATOM 2553 C C . ASN A 1 339 ? 29.250 4.815 20.744 1.00 79.19 339 ASN A C 1
ATOM 2555 O O . ASN A 1 339 ? 28.982 6.017 20.685 1.00 79.19 339 ASN A O 1
ATOM 2559 N N . ASP A 1 340 ? 28.965 3.979 19.738 1.00 76.56 340 ASP A N 1
ATOM 2560 C CA . ASP A 1 340 ? 28.138 4.440 18.624 1.00 76.56 340 ASP A CA 1
ATOM 2561 C C . ASP A 1 340 ? 26.777 4.882 19.158 1.00 76.56 340 ASP A C 1
ATOM 2563 O O . ASP A 1 340 ? 26.200 4.267 20.064 1.00 76.56 340 ASP A O 1
ATOM 2567 N N . THR A 1 341 ? 26.296 5.990 18.605 1.00 72.75 341 THR A N 1
ATOM 2568 C CA . THR A 1 341 ? 25.011 6.571 18.960 1.00 72.75 341 THR A CA 1
ATOM 2569 C C . THR A 1 341 ? 23.997 6.230 17.881 1.00 72.75 341 THR A C 1
ATOM 2571 O O . THR A 1 341 ? 24.213 6.521 16.709 1.00 72.75 341 THR A O 1
ATOM 2574 N N . LEU A 1 342 ? 22.893 5.611 18.270 1.00 73.75 342 LEU A N 1
ATOM 2575 C CA . LEU A 1 342 ? 21.769 5.302 17.400 1.00 73.75 342 LEU A CA 1
ATOM 2576 C C . LEU A 1 342 ? 20.612 6.233 17.745 1.00 73.75 342 LEU A C 1
ATOM 2578 O O . LEU A 1 342 ? 20.310 6.403 18.921 1.00 73.75 342 LEU A O 1
ATOM 2582 N N . LYS A 1 343 ? 19.944 6.815 16.756 1.00 70.06 343 LYS A N 1
ATOM 2583 C CA . LYS A 1 343 ? 18.742 7.623 16.967 1.00 70.06 343 LYS A CA 1
ATOM 2584 C C . LYS A 1 343 ? 17.542 6.927 16.355 1.00 70.06 343 LYS A C 1
ATOM 2586 O O . LYS A 1 343 ? 17.594 6.475 15.217 1.00 70.06 343 LYS A O 1
ATOM 2591 N N . LEU A 1 344 ? 16.466 6.816 17.120 1.00 60.19 344 LEU A N 1
ATOM 2592 C CA . LEU A 1 344 ? 15.216 6.259 16.641 1.00 60.19 344 LEU A CA 1
ATOM 2593 C C . LEU A 1 344 ? 14.631 7.185 15.569 1.00 60.19 344 LEU A C 1
ATOM 2595 O O . LEU A 1 344 ? 14.425 8.374 15.806 1.00 60.19 344 LEU A O 1
ATOM 2599 N N . VAL A 1 345 ? 14.367 6.622 14.394 1.00 57.34 345 VAL A N 1
ATOM 2600 C CA . VAL A 1 345 ? 13.767 7.335 13.261 1.00 57.34 345 VAL A CA 1
ATOM 2601 C C . VAL A 1 345 ? 12.257 7.108 13.239 1.00 57.34 345 VAL A C 1
ATOM 2603 O O . VAL A 1 345 ? 11.498 8.059 13.082 1.00 57.34 345 VAL A O 1
ATOM 2606 N N . SER A 1 346 ? 11.810 5.857 13.407 1.00 43.03 346 SER A N 1
ATOM 2607 C CA . SER A 1 346 ? 10.389 5.481 13.474 1.00 43.03 346 SER A CA 1
ATOM 2608 C C . SER A 1 346 ? 10.230 4.012 13.885 1.00 43.03 346 SER A C 1
ATOM 2610 O O . SER A 1 346 ? 10.941 3.151 13.367 1.00 43.03 346 SER A O 1
ATOM 2612 N N . GLY A 1 347 ? 9.293 3.690 14.782 1.00 62.03 347 GLY A N 1
ATOM 2613 C CA . GLY A 1 347 ? 9.004 2.307 15.189 1.00 62.03 347 GLY A CA 1
ATOM 2614 C C . GLY A 1 347 ? 10.220 1.587 15.787 1.00 62.03 347 GLY A C 1
ATOM 2615 O O . GLY A 1 347 ? 10.662 1.927 16.876 1.00 62.03 347 GLY A O 1
ATOM 2616 N N . THR A 1 348 ? 10.765 0.595 15.070 1.00 50.75 348 THR A N 1
ATOM 2617 C CA . THR A 1 348 ? 11.990 -0.149 15.442 1.00 50.75 348 THR A CA 1
ATOM 2618 C C . THR A 1 348 ? 13.214 0.235 14.595 1.00 50.75 348 THR A C 1
ATOM 2620 O O . THR A 1 348 ? 14.214 -0.486 14.585 1.00 50.75 348 THR A O 1
ATOM 2623 N N . TRP A 1 349 ? 13.136 1.322 13.821 1.00 47.88 349 TRP A N 1
ATOM 2624 C CA . TRP A 1 349 ? 14.200 1.773 12.921 1.00 47.88 349 TRP A CA 1
ATOM 2625 C C . TRP A 1 349 ? 15.097 2.809 13.587 1.00 47.88 349 TRP A C 1
ATOM 2627 O O . TRP A 1 349 ? 14.609 3.812 14.106 1.00 47.88 349 TRP A O 1
ATOM 2637 N N . TYR A 1 350 ? 16.409 2.596 13.496 1.00 61.78 350 TYR A N 1
ATOM 2638 C CA . TYR A 1 350 ? 17.425 3.486 14.046 1.00 61.78 350 TYR A CA 1
ATOM 2639 C C . TYR A 1 350 ? 18.390 3.959 12.955 1.00 61.78 350 TYR A C 1
ATOM 2641 O O . TYR A 1 350 ? 18.807 3.168 12.109 1.00 61.78 350 TYR A O 1
ATOM 2649 N N . GLU A 1 351 ? 18.773 5.231 13.003 1.00 67.31 351 GLU A N 1
ATOM 2650 C CA . GLU A 1 351 ? 19.879 5.810 12.238 1.00 67.31 351 GLU A CA 1
ATOM 2651 C C . GLU A 1 351 ? 21.149 5.843 13.095 1.00 67.31 351 GLU A C 1
ATOM 2653 O O . GLU A 1 351 ? 21.084 6.095 14.298 1.00 67.31 351 GLU A O 1
ATOM 2658 N N . ILE A 1 352 ? 22.315 5.604 12.493 1.00 68.31 352 ILE A N 1
ATOM 2659 C CA . ILE A 1 352 ? 23.598 5.823 13.170 1.00 68.31 352 ILE A CA 1
ATOM 2660 C C . ILE A 1 352 ? 23.876 7.325 13.147 1.00 68.31 352 ILE A C 1
ATOM 2662 O O . ILE A 1 352 ? 24.031 7.919 12.080 1.00 68.31 352 ILE A O 1
ATOM 2666 N N . VAL A 1 353 ? 23.961 7.936 14.323 1.00 69.12 353 VAL A N 1
ATOM 2667 C CA . VAL A 1 353 ? 24.374 9.327 14.487 1.00 69.12 353 VAL A CA 1
ATOM 2668 C C . VAL A 1 353 ? 25.898 9.350 14.468 1.00 69.12 353 VAL A C 1
ATOM 2670 O O . VAL A 1 353 ? 26.549 9.031 15.465 1.00 69.12 353 VAL A O 1
ATOM 2673 N N . ASP A 1 354 ? 26.482 9.686 13.318 1.00 58.19 354 ASP A N 1
ATOM 2674 C CA . ASP A 1 354 ? 27.933 9.808 13.190 1.00 58.19 354 ASP A CA 1
ATOM 2675 C C . ASP A 1 354 ? 28.440 10.989 14.030 1.00 58.19 354 ASP A C 1
ATOM 2677 O O . ASP A 1 354 ? 28.300 12.156 13.663 1.00 58.19 354 ASP A O 1
ATOM 2681 N N . GLN A 1 355 ? 29.037 10.681 15.180 1.00 52.19 355 GLN A N 1
ATOM 2682 C CA . GLN A 1 355 ? 29.639 11.679 16.067 1.00 52.19 355 GLN A CA 1
ATOM 2683 C C . GLN A 1 355 ? 30.954 12.246 15.502 1.00 52.19 355 GLN A C 1
ATOM 2685 O O . GLN A 1 355 ? 31.466 13.223 16.035 1.00 52.19 355 GLN A O 1
ATOM 2690 N N . ARG A 1 356 ? 31.503 11.684 14.410 1.00 50.53 356 ARG A N 1
ATOM 2691 C CA . ARG A 1 356 ? 32.791 12.108 13.824 1.00 50.53 356 ARG A CA 1
ATOM 2692 C C . ARG A 1 356 ? 32.706 13.347 12.924 1.00 50.53 356 ARG A C 1
ATOM 2694 O O . ARG A 1 356 ? 33.701 13.707 12.303 1.00 50.53 356 ARG A O 1
ATOM 2701 N N . LYS A 1 357 ? 31.541 13.997 12.837 1.00 43.31 357 LYS A N 1
ATOM 2702 C CA . LYS A 1 357 ? 31.339 15.274 12.125 1.00 43.31 357 LYS A CA 1
ATOM 2703 C C . LYS A 1 357 ? 31.018 16.453 13.056 1.00 43.31 357 LYS A C 1
ATOM 2705 O O . LYS A 1 357 ? 30.354 17.395 12.629 1.00 43.31 357 LYS A O 1
ATOM 2710 N N . ARG A 1 358 ? 31.454 16.397 14.314 1.00 38.75 358 ARG A N 1
ATOM 2711 C CA . ARG A 1 358 ? 31.441 17.549 15.224 1.00 38.75 358 ARG A CA 1
ATOM 2712 C C . ARG A 1 358 ? 32.847 18.028 15.512 1.00 38.75 358 ARG A C 1
ATOM 2714 O O . ARG A 1 358 ? 33.719 17.150 15.685 1.00 38.75 358 ARG A O 1
#

Sequence (358 aa):
MPARIALIATLFAAPVLAASSVTPKPNARIGSAEKPYTSAGAYRWFDDNKGDPSGTVIDHATITASQRGVNLEKESANITIRNSVFSGVKPQANTIFPAGIYAEHGRNLLIERTTIRDWTTIANGKYRQGDCIDAEWGFVGLTLRDVVLSGCTDGGYDSKARNDLLDRVTAIGNKKSFRLWYSMHTATSIESINPTEVHIETSTRNDGKYGMGAGSLTAKRVTFRSTGKQALFSLGPNAVINIDECVIDVPAGTPFVRYHDGGRASNVKLSLGKSCAMDVKGYAVNTPMTVAAPRGFDVGEVLVDRKGNGTITLATPEIIARINARIKARGSPILLKKNDTLKLVSGTWYEIVDQRKR

Secondary structure (DSSP, 8-state):
---------------------------EEE--SSS-EEEEEEEEEEEGGGS--TT-EEESEEEEEEEEEEEE-S--EEEEEES-EEEESSPBPTTS--EEEEEEEEEEEEEES-EEE---B---SSPPP-EEEEEEEEEEEEEEEEEEEES-SSEEEEE--BSEEEEEEEEES-SEEEEEESSEEEEEEEEEE--SSEEEEEEB---SSS---B-EEEEEEEEEE-SS--EEEEE-TT-EEEEEEEEEE--TT-BSEEE-TT--GGG-EEEE-TTS-B-TTSBBPPPP------SS--STTT---SS-SSEEE---HHHHHHHHHHHHHTT------TT-EEEEEETTEEEEE-GGG-

Foldseek 3Di:
DDDDDDDDDDDDPDDPPPDDDQDDPAQEDDDDPVGAAEDEEAQEQAACVSHECANYEYYRHEYEHAAEPHYAQDAYEQYEYEPYEYEYPAAAAQVRQHEHHEAEAYERYEYEHYEFDHQHHDDDPDDHHWEPYAHACNYEEYEYANYEQEHTAAESEHYPYEPYEAENYEYEAYLEHEEFELYEYEYAEYEYEAHVAEDYEKEYDPVVPPPRHTGEYAYAEYEYYHADLHAHYEGYFQYYYAYAAYADHYDPPRAPYDYDNPDDPVGYHHHYHPQQDADPVRHTDGRPCPCPPDVDDDCVVPFDPVPPQQKGFAADPVVQVVVQVVCVVVVHPDRDDGRFMWGDPDDRDTDTDPPVVD

pLDDT: mean 82.02, std 20.31, range [29.33, 98.75]

Radius of gyration: 25.05 Å; chains: 1; bounding box: 60×39×106 Å